Protein AF-A0A7S2D804-F1 (afdb_monomer_lite)

InterPro domains:
  IPR036291 NAD(P)-binding domain superfamily [SSF51735] (39-141)
  IPR051823 Aspartate-semialdehyde dehydrogenase-related [PTHR46718] (30-168)

Secondary structure (DSSP, 8-state):
---TTSBHHHHHHHHHHHHHHHH-TTT--PPPPPGGGTTPBPPPHHHHHTSS--EEEE---GGGTHHHHHHHHTT-EEEE--STTTTTTB--TTT-GGGSTTTS--SEEE---HHHHHHHHHHHHHHHHH--S---------GGGGTT----GGG-BTTB---TT-S--HHHHHHHHHHHHH------

Organism: NCBI:txid156173

Sequence (188 aa):
KRSEGLIYKDVWEEKEMALMNNYGSQLWSAMPFPAALEGITVSSLETLLASECKIAISCVAPDVGYIEDILTNAGCKVYSISPYKRSENLTVPEVNPAQIPSAVDKLLFKSPNCVSVGTSLALKAIDDAFGLSQVNICTFQSLSGRGDAMYPPELVQGNIYPVWNTRERTEVYIGNEICALVDVDGSN

Structure (mmCIF, N/CA/C/O backbone):
data_AF-A0A7S2D804-F1
#
_entry.id   AF-A0A7S2D804-F1
#
loop_
_atom_site.group_PDB
_atom_site.id
_atom_site.type_symbol
_atom_site.label_atom_id
_atom_site.label_alt_id
_atom_site.label_comp_id
_atom_site.label_asym_id
_atom_site.label_entity_id
_atom_site.label_seq_id
_atom_site.pdbx_PDB_ins_code
_atom_site.Cartn_x
_atom_site.Cartn_y
_atom_site.Cartn_z
_atom_site.occupancy
_atom_site.B_iso_or_equiv
_atom_site.auth_seq_id
_atom_site.auth_comp_id
_atom_site.auth_asym_id
_atom_site.auth_atom_id
_atom_site.pdbx_PDB_model_num
ATOM 1 N N . LYS A 1 1 ? -2.062 9.992 19.315 1.00 60.66 1 LYS A N 1
ATOM 2 C CA . LYS A 1 1 ? -3.451 10.240 19.785 1.00 60.66 1 LYS A CA 1
ATOM 3 C C . LYS A 1 1 ? -4.321 9.117 19.227 1.00 60.66 1 LYS A C 1
ATOM 5 O O . LYS A 1 1 ? -4.173 8.835 18.046 1.00 60.66 1 LYS A O 1
ATOM 10 N N . ARG A 1 2 ? -5.123 8.413 20.039 1.00 81.62 2 ARG A N 1
ATOM 11 C CA . ARG A 1 2 ? -6.078 7.422 19.505 1.00 81.62 2 ARG A CA 1
ATOM 12 C C . ARG A 1 2 ? -7.305 8.173 18.985 1.00 81.62 2 ARG A C 1
ATOM 14 O O . ARG A 1 2 ? -7.832 9.007 19.711 1.00 81.62 2 ARG A O 1
ATOM 21 N N . SER A 1 3 ? -7.700 7.902 17.744 1.00 93.19 3 SER A N 1
ATOM 22 C CA . SER A 1 3 ? -8.862 8.529 17.091 1.00 93.19 3 SER A CA 1
ATOM 23 C C . SER A 1 3 ? -10.140 7.696 17.197 1.00 93.19 3 SER A C 1
ATOM 25 O O . SER A 1 3 ? -11.181 8.125 16.723 1.00 93.19 3 SER A O 1
ATOM 27 N N . GLU A 1 4 ? -10.055 6.507 17.792 1.00 94.88 4 GLU A N 1
ATOM 28 C CA . GLU A 1 4 ? -11.185 5.608 18.026 1.00 94.88 4 GLU A CA 1
ATOM 29 C C . GLU A 1 4 ? -12.354 6.332 18.711 1.00 94.88 4 GLU A C 1
ATOM 31 O O . GLU A 1 4 ? -12.157 7.065 19.681 1.00 94.88 4 GLU A O 1
ATOM 36 N N . GLY A 1 5 ? -13.565 6.136 18.188 1.00 95.38 5 GLY A N 1
ATOM 37 C CA . GLY A 1 5 ? -14.790 6.755 18.697 1.00 95.38 5 GLY A CA 1
ATOM 38 C C . GLY A 1 5 ? -15.014 8.205 18.255 1.00 95.38 5 GLY A C 1
ATOM 39 O O . GLY A 1 5 ? -16.096 8.738 18.493 1.00 95.38 5 GLY A O 1
ATOM 40 N N . LEU A 1 6 ? -14.045 8.846 17.592 1.00 96.88 6 LEU A N 1
ATOM 41 C CA . LEU A 1 6 ? -14.218 10.187 17.028 1.00 96.88 6 LEU A CA 1
ATOM 42 C C . LEU A 1 6 ? -14.932 10.135 15.674 1.00 96.88 6 LEU A C 1
ATOM 44 O O . LEU A 1 6 ? -14.810 9.162 14.923 1.00 96.88 6 LEU A O 1
ATOM 48 N N . ILE A 1 7 ? -15.635 11.216 15.334 1.00 97.44 7 ILE A N 1
ATOM 49 C CA . ILE A 1 7 ? -16.171 11.414 13.987 1.00 97.44 7 ILE A CA 1
ATOM 50 C C . ILE A 1 7 ? -15.000 11.517 13.006 1.00 97.44 7 ILE A C 1
ATOM 52 O O . ILE A 1 7 ? -14.045 12.264 13.226 1.00 97.44 7 ILE A O 1
ATOM 56 N N . TYR A 1 8 ? -15.057 10.748 11.919 1.00 96.75 8 TYR A N 1
ATOM 57 C CA . TYR A 1 8 ? -13.964 10.673 10.951 1.00 96.75 8 TYR A CA 1
ATOM 58 C C . TYR A 1 8 ? -13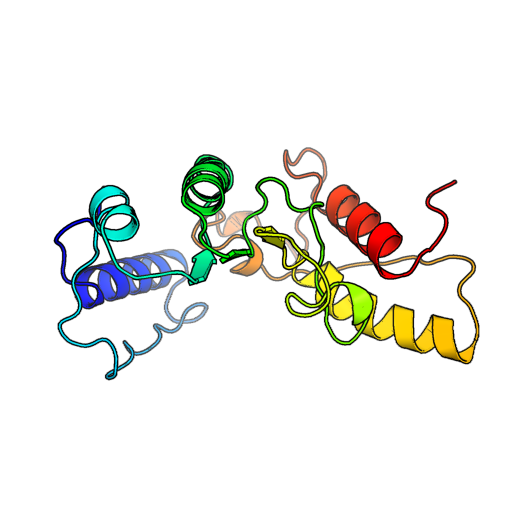.685 12.027 10.288 1.00 96.75 8 TYR A C 1
ATOM 60 O O . TYR A 1 8 ? -12.526 12.372 10.065 1.00 96.75 8 TYR A O 1
ATOM 68 N N . LYS A 1 9 ? -14.735 12.818 10.050 1.00 97.50 9 LYS A N 1
ATOM 69 C CA . LYS A 1 9 ? -14.631 14.186 9.538 1.00 97.50 9 LYS A CA 1
ATOM 70 C C . LYS A 1 9 ? -13.784 15.088 10.427 1.00 97.50 9 LYS A C 1
ATOM 72 O O . LYS A 1 9 ? -12.860 15.712 9.924 1.00 97.50 9 LYS A O 1
ATOM 77 N N . ASP A 1 10 ? -14.018 15.076 11.736 1.00 96.31 10 ASP A N 1
ATOM 78 C CA . ASP A 1 10 ? -13.245 15.894 12.676 1.00 96.31 10 ASP A CA 1
ATOM 79 C C . ASP A 1 10 ? -11.756 15.512 12.641 1.00 96.31 10 ASP A C 1
ATOM 81 O O . ASP A 1 10 ? -10.879 16.373 12.642 1.00 96.31 10 ASP A O 1
ATOM 85 N N . VAL A 1 11 ? -11.458 14.210 12.547 1.00 95.62 11 VAL A N 1
ATOM 86 C CA . VAL A 1 11 ? -10.080 13.703 12.426 1.00 95.62 11 VAL A CA 1
ATOM 87 C C . VAL A 1 11 ? -9.440 14.123 11.099 1.00 95.62 11 VAL A C 1
ATOM 89 O O . VAL A 1 11 ? -8.257 14.463 11.072 1.00 95.62 11 VAL A O 1
ATOM 92 N N . TRP A 1 12 ? -10.194 14.084 9.999 1.00 94.69 12 TRP A N 1
ATOM 93 C CA . TRP A 1 12 ? -9.746 14.537 8.681 1.00 94.69 12 TRP A CA 1
ATOM 94 C C . TRP A 1 12 ? -9.425 16.031 8.689 1.00 94.69 12 TRP A C 1
ATOM 96 O O . TRP A 1 12 ? -8.325 16.426 8.312 1.00 94.69 12 TRP A O 1
ATOM 106 N N . GLU A 1 13 ? -10.357 16.856 9.162 1.00 95.12 13 GLU A N 1
ATOM 107 C CA . GLU A 1 13 ? -10.219 18.312 9.199 1.00 95.12 13 GLU A CA 1
ATOM 108 C C . GLU A 1 13 ? -9.087 18.752 10.139 1.00 95.12 13 GLU A C 1
ATOM 110 O O . GLU A 1 13 ? -8.315 19.642 9.778 1.00 95.12 13 GLU A O 1
ATOM 115 N N . GLU A 1 14 ? -8.909 18.088 11.291 1.00 93.44 14 GLU A N 1
ATOM 116 C CA . GLU A 1 14 ? -7.757 18.305 12.184 1.00 93.44 14 GLU A CA 1
ATOM 117 C C . GLU A 1 14 ? -6.430 18.065 11.441 1.00 93.44 14 GLU A C 1
ATOM 119 O O . GLU A 1 14 ? -5.504 18.874 11.542 1.00 93.44 14 GLU A O 1
ATOM 124 N N . LYS A 1 15 ? -6.335 16.981 10.660 1.00 90.88 15 LYS A N 1
ATOM 125 C CA . LYS A 1 15 ? -5.123 16.636 9.899 1.00 90.88 15 LYS A CA 1
ATOM 126 C C . LYS A 1 15 ? -4.861 17.584 8.729 1.00 90.88 15 LYS A C 1
ATOM 128 O O . LYS A 1 15 ? -3.728 18.033 8.566 1.00 90.88 15 LYS A O 1
ATOM 133 N N . GLU A 1 16 ? -5.883 17.922 7.949 1.00 91.25 16 GLU A N 1
ATOM 134 C CA . GLU A 1 16 ? -5.771 18.895 6.854 1.00 91.25 16 GLU A CA 1
ATOM 135 C C . GLU A 1 16 ? -5.348 20.275 7.375 1.00 91.25 16 GLU A C 1
ATOM 137 O O . GLU A 1 16 ? -4.461 20.919 6.811 1.00 91.25 16 GLU A O 1
ATOM 142 N N . MET A 1 17 ? -5.915 20.708 8.505 1.00 90.31 17 MET A N 1
ATOM 143 C CA . MET A 1 17 ? -5.536 21.963 9.153 1.00 90.31 17 MET A CA 1
ATOM 144 C C . MET A 1 17 ? -4.089 21.928 9.658 1.00 90.31 17 MET A C 1
ATOM 146 O O . MET A 1 17 ? -3.366 22.911 9.496 1.00 90.31 17 MET A O 1
ATOM 150 N N . ALA A 1 18 ? -3.635 20.807 10.225 1.00 88.06 18 ALA A N 1
ATOM 151 C CA . ALA A 1 18 ? -2.246 20.646 10.649 1.00 88.06 18 ALA A CA 1
ATOM 152 C C . ALA A 1 18 ? -1.263 20.759 9.468 1.00 88.06 18 ALA A C 1
ATOM 154 O O . ALA A 1 18 ? -0.244 21.443 9.583 1.00 88.06 18 ALA A O 1
ATOM 155 N N . LEU A 1 19 ? -1.583 20.153 8.320 1.00 85.38 19 LEU A N 1
ATOM 156 C CA . LEU A 1 19 ? -0.775 20.258 7.099 1.00 85.38 19 LEU A CA 1
ATOM 157 C C . LEU A 1 19 ? -0.762 21.688 6.548 1.00 85.38 19 LEU A C 1
ATOM 159 O O . LEU A 1 19 ? 0.308 22.211 6.227 1.00 85.38 19 LEU A O 1
ATOM 163 N N . MET A 1 20 ? -1.920 22.351 6.507 1.00 86.25 20 MET A N 1
ATOM 164 C CA . MET A 1 20 ? -2.032 23.742 6.064 1.00 86.25 20 MET A CA 1
ATOM 165 C C . MET A 1 20 ? -1.263 24.707 6.975 1.00 86.25 20 MET A C 1
ATOM 167 O O . MET A 1 20 ? -0.605 25.617 6.476 1.00 86.25 20 MET A O 1
ATOM 171 N N . ASN A 1 21 ? -1.290 24.497 8.294 1.00 87.12 21 ASN A N 1
ATOM 172 C CA . ASN A 1 21 ? -0.528 25.304 9.250 1.00 87.12 21 ASN A CA 1
ATOM 173 C C . ASN A 1 21 ? 0.986 25.126 9.084 1.00 87.12 21 ASN A C 1
ATOM 175 O O . ASN A 1 21 ? 1.731 26.086 9.266 1.00 87.12 21 ASN A O 1
ATOM 179 N N . ASN A 1 22 ? 1.442 23.919 8.742 1.00 82.50 22 ASN A N 1
ATOM 180 C CA . ASN A 1 22 ? 2.865 23.637 8.580 1.00 82.50 22 ASN A CA 1
ATOM 181 C C . ASN A 1 22 ? 3.430 24.127 7.242 1.00 82.50 22 ASN A C 1
ATOM 183 O O . ASN A 1 22 ? 4.477 24.766 7.206 1.00 82.50 22 ASN A O 1
ATOM 187 N N . TYR A 1 23 ? 2.760 23.804 6.135 1.00 80.31 23 TYR A N 1
ATOM 188 C CA . TYR A 1 23 ? 3.263 24.102 4.791 1.00 80.31 23 TYR A CA 1
ATOM 189 C C . TYR A 1 23 ? 2.781 25.455 4.250 1.00 80.31 23 TYR A C 1
ATOM 191 O O . TYR A 1 23 ? 3.357 25.983 3.299 1.00 80.31 23 TYR A O 1
ATOM 199 N N . GLY A 1 24 ? 1.741 26.035 4.851 1.00 83.56 24 GLY A N 1
ATOM 200 C CA . GLY A 1 24 ? 1.087 27.243 4.363 1.00 83.56 24 GLY A CA 1
ATOM 201 C C . GLY A 1 24 ? 0.199 26.989 3.140 1.00 83.56 24 GLY A C 1
ATOM 202 O O . GLY A 1 24 ? 0.353 26.016 2.400 1.00 83.56 24 GLY A O 1
ATOM 203 N N . SER A 1 25 ? -0.723 27.919 2.887 1.00 83.88 25 SER A N 1
ATOM 204 C CA . SER A 1 25 ? -1.720 27.818 1.808 1.00 83.88 25 SER A CA 1
ATOM 205 C C . SER A 1 25 ? -1.148 27.903 0.388 1.00 83.88 25 SER A C 1
ATOM 207 O O . SER A 1 25 ? -1.863 27.650 -0.578 1.00 83.88 25 SER A O 1
ATOM 209 N N . GLN A 1 26 ? 0.131 28.266 0.240 1.00 82.50 26 GLN A N 1
ATOM 210 C CA . GLN A 1 26 ? 0.820 28.268 -1.054 1.00 82.50 26 GLN A CA 1
ATOM 211 C C . GLN A 1 26 ? 1.275 26.867 -1.482 1.00 82.50 26 GLN A C 1
ATOM 213 O O . GLN A 1 26 ? 1.369 26.605 -2.678 1.00 82.50 26 GLN A O 1
ATOM 218 N N . LEU A 1 27 ? 1.577 25.986 -0.521 1.00 76.62 27 LEU A N 1
ATOM 219 C CA . LEU A 1 27 ? 2.111 24.643 -0.774 1.00 76.62 27 LEU A CA 1
ATOM 220 C C . LEU A 1 27 ? 1.091 23.537 -0.491 1.00 76.62 27 LEU A C 1
ATOM 222 O O . LEU A 1 27 ? 1.187 22.466 -1.086 1.00 76.62 27 LEU A O 1
ATOM 226 N N . TRP A 1 28 ? 0.119 23.785 0.391 1.00 83.12 28 TRP A N 1
ATOM 227 C CA . TRP A 1 28 ? -0.945 22.837 0.710 1.00 83.12 28 TRP A CA 1
ATOM 228 C C . TRP A 1 28 ? -2.323 23.480 0.565 1.00 83.12 28 TRP A C 1
ATOM 230 O O . TRP A 1 28 ? -2.579 24.557 1.102 1.00 83.12 28 TRP A O 1
ATOM 240 N N . SER A 1 29 ? -3.229 22.790 -0.125 1.00 88.19 29 SER A N 1
ATOM 241 C CA . SER A 1 29 ? -4.641 23.154 -0.210 1.00 88.19 29 SER A CA 1
ATOM 242 C C . SER A 1 29 ? -5.464 22.023 0.380 1.00 88.19 29 SER A C 1
ATOM 244 O O . SER A 1 29 ? -5.344 20.882 -0.065 1.00 88.19 29 SER A O 1
ATOM 246 N N . ALA A 1 30 ? -6.263 22.343 1.399 1.00 89.00 30 ALA A N 1
ATOM 247 C CA . ALA A 1 30 ? -7.021 21.333 2.110 1.00 89.00 30 ALA A CA 1
ATOM 248 C C . ALA A 1 30 ? -8.066 20.674 1.204 1.00 89.00 30 ALA A C 1
ATOM 250 O O . ALA A 1 30 ? -8.848 21.358 0.537 1.00 89.00 30 ALA A O 1
ATOM 251 N N . MET A 1 31 ? -8.097 19.344 1.201 1.00 90.88 31 MET A N 1
ATOM 252 C CA . MET A 1 31 ? -9.076 18.591 0.421 1.00 90.88 31 MET A CA 1
ATOM 253 C C . MET A 1 31 ? -10.445 18.590 1.118 1.00 90.88 31 MET A C 1
ATOM 255 O O . MET A 1 31 ? -10.511 18.378 2.336 1.00 90.88 31 MET A O 1
ATOM 259 N N . PRO A 1 32 ? -11.556 18.784 0.376 1.00 93.81 32 PRO A N 1
ATOM 260 C CA . PRO A 1 32 ? -12.885 18.719 0.965 1.00 93.81 32 PRO A CA 1
ATOM 261 C C . PRO A 1 32 ? -13.167 17.306 1.481 1.00 93.81 32 PRO A C 1
ATOM 263 O O . PRO A 1 32 ? -12.848 16.315 0.818 1.00 93.81 32 PRO A O 1
ATOM 266 N N . PHE A 1 33 ? -13.799 17.214 2.652 1.00 96.56 33 PHE A N 1
ATOM 267 C CA . PHE A 1 33 ? -14.195 15.927 3.208 1.00 96.56 33 PHE A CA 1
ATOM 268 C C . PHE A 1 33 ? -15.196 15.218 2.270 1.00 96.56 33 PHE A C 1
ATOM 270 O O . PHE A 1 33 ? -16.160 15.850 1.819 1.00 96.56 33 PHE A O 1
ATOM 277 N N . PRO A 1 34 ? -15.014 13.921 1.961 1.00 95.75 34 PRO A N 1
ATOM 278 C CA . PRO A 1 34 ? -15.924 13.206 1.074 1.00 95.75 34 PRO A CA 1
ATOM 279 C C . PRO A 1 34 ? -17.328 13.081 1.679 1.00 95.75 34 PRO A C 1
ATOM 281 O O . PRO A 1 34 ? -17.518 12.404 2.686 1.00 95.75 34 PRO A O 1
ATOM 284 N N . ALA A 1 35 ? -18.340 13.654 1.019 1.00 96.19 35 ALA A N 1
ATOM 285 C CA . ALA A 1 35 ? -19.726 13.640 1.509 1.00 96.19 35 ALA A CA 1
ATOM 286 C C . ALA A 1 35 ? -20.289 12.223 1.747 1.00 96.19 35 ALA A C 1
ATOM 288 O O . ALA A 1 35 ? -21.138 12.028 2.611 1.00 96.19 35 ALA A O 1
ATOM 289 N N . ALA A 1 36 ? -19.792 11.218 1.016 1.00 97.00 36 ALA A N 1
ATOM 290 C CA . ALA A 1 36 ? -20.176 9.815 1.190 1.00 97.00 36 ALA A CA 1
ATOM 291 C C . ALA A 1 36 ? -19.745 9.212 2.543 1.00 97.00 36 ALA A C 1
ATOM 293 O O . ALA A 1 36 ? -20.218 8.137 2.901 1.00 97.00 36 ALA A O 1
ATOM 294 N N . LEU A 1 37 ? -18.843 9.876 3.273 1.00 95.75 37 LEU A N 1
ATOM 295 C CA . LEU A 1 37 ? -18.302 9.418 4.554 1.00 95.75 37 LEU A CA 1
ATOM 296 C C . LEU A 1 37 ? -18.830 10.237 5.745 1.00 95.75 37 LEU A C 1
ATOM 298 O O . LEU A 1 37 ? -18.329 10.106 6.863 1.00 95.75 37 LEU A O 1
A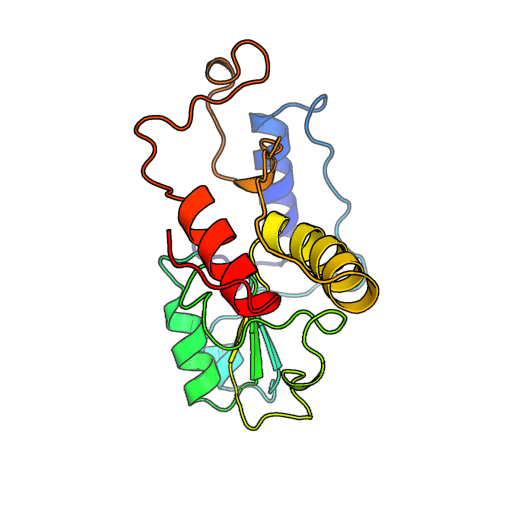TOM 302 N N . GLU A 1 38 ? -19.822 11.103 5.518 1.00 97.00 38 GLU A N 1
ATOM 303 C CA . GLU A 1 38 ? -20.410 11.943 6.562 1.00 97.00 38 GLU A CA 1
ATOM 304 C C . GLU A 1 38 ? -21.076 11.078 7.646 1.00 97.00 38 GLU A C 1
ATOM 306 O O . GLU A 1 38 ? -21.753 10.092 7.356 1.00 97.00 38 GLU A O 1
ATOM 311 N N . GLY A 1 39 ? -20.867 11.437 8.915 1.00 96.25 39 GLY A N 1
ATOM 312 C CA . GLY A 1 39 ? -21.413 10.703 10.061 1.00 96.25 39 GLY A CA 1
ATOM 313 C C . GLY A 1 39 ? -20.696 9.391 10.407 1.00 96.25 39 GLY A C 1
ATOM 314 O O . GLY A 1 39 ? -21.082 8.740 11.375 1.00 96.25 39 GLY A O 1
ATOM 315 N N . ILE A 1 40 ? -19.646 9.000 9.673 1.00 97.06 40 ILE A N 1
ATOM 316 C CA . ILE A 1 40 ? -18.846 7.814 10.005 1.00 97.06 40 ILE A CA 1
ATOM 317 C C . ILE A 1 40 ? -17.969 8.086 11.232 1.00 97.06 40 ILE A C 1
ATOM 319 O O . ILE A 1 40 ? -17.330 9.133 11.353 1.00 97.06 40 ILE A O 1
ATOM 323 N N . THR A 1 41 ? -17.894 7.101 12.125 1.00 96.94 41 THR A N 1
ATOM 324 C CA . THR A 1 41 ? -17.018 7.100 13.303 1.00 96.94 41 THR A CA 1
ATOM 325 C C . THR A 1 41 ? -15.811 6.192 13.076 1.00 96.94 41 THR A C 1
ATOM 327 O O . THR A 1 41 ? -15.925 5.110 12.495 1.00 96.94 41 THR A O 1
ATOM 330 N N . VAL A 1 42 ? -14.643 6.606 13.565 1.00 96.75 42 VAL A N 1
ATOM 331 C CA . VAL A 1 42 ? -13.428 5.785 13.530 1.00 96.75 42 VAL A CA 1
ATOM 332 C C . VAL A 1 42 ? -13.588 4.589 14.471 1.00 96.75 42 VAL A C 1
ATOM 334 O O . VAL A 1 42 ? -13.753 4.753 15.679 1.00 96.75 42 VAL A O 1
ATOM 337 N N . SER A 1 43 ? -13.521 3.381 13.912 1.00 95.75 43 SER A N 1
ATOM 338 C CA . SER A 1 43 ? -13.647 2.124 14.659 1.00 95.75 43 SER A CA 1
ATOM 339 C C . SER A 1 43 ? -12.295 1.593 15.138 1.00 95.75 43 SER A C 1
ATOM 341 O O . SER A 1 43 ? -11.250 1.907 14.564 1.00 95.75 43 SER A O 1
ATOM 343 N N . SER A 1 44 ? -12.322 0.770 16.187 1.00 95.25 44 SER A N 1
ATOM 344 C CA . SER A 1 44 ? -11.140 0.078 16.705 1.00 95.25 44 SER A CA 1
ATOM 345 C C . SER A 1 44 ? -10.764 -1.142 15.857 1.00 95.25 44 SER A C 1
ATOM 347 O O . SER A 1 44 ? -11.573 -1.643 15.069 1.00 95.25 44 SER A O 1
ATOM 349 N N . LEU A 1 45 ? -9.548 -1.664 16.052 1.00 94.81 45 LEU A N 1
ATOM 350 C CA . LEU A 1 45 ? -9.130 -2.919 15.420 1.00 94.81 45 LEU A CA 1
ATOM 351 C C . LEU A 1 45 ? -9.973 -4.099 15.922 1.00 94.81 45 LEU A C 1
ATOM 353 O O . LEU A 1 45 ? -10.345 -4.963 15.138 1.00 94.81 45 LEU A O 1
ATOM 357 N N . GLU A 1 46 ? -10.325 -4.121 17.204 1.00 95.50 46 GLU A N 1
ATOM 358 C CA . GLU A 1 46 ? -11.167 -5.161 17.802 1.00 95.50 46 GLU A CA 1
ATOM 359 C C . GLU A 1 46 ? -12.564 -5.172 17.169 1.00 95.50 46 GLU A C 1
ATOM 361 O O . GLU A 1 46 ? -13.091 -6.234 16.844 1.00 95.50 46 GLU A O 1
ATOM 366 N N . THR A 1 47 ? -13.132 -3.987 16.926 1.00 95.81 47 THR A N 1
ATOM 367 C CA . THR A 1 47 ? -14.421 -3.834 16.237 1.00 95.81 47 THR A CA 1
ATOM 368 C C . THR A 1 47 ? -14.327 -4.332 14.796 1.00 95.81 47 THR A C 1
ATOM 370 O O . THR A 1 47 ? -15.215 -5.045 14.332 1.00 95.81 47 THR A O 1
ATOM 373 N N . LEU A 1 48 ? -13.234 -4.009 14.094 1.00 95.31 48 LEU A N 1
ATOM 374 C CA . LEU A 1 48 ? -12.977 -4.507 12.742 1.00 95.31 48 LEU A CA 1
ATOM 375 C C . LEU A 1 48 ? -12.874 -6.041 12.713 1.00 95.31 48 LEU A C 1
ATOM 377 O O . LEU A 1 48 ? -13.488 -6.670 11.855 1.00 95.31 48 LEU A O 1
ATOM 381 N N . LEU A 1 49 ? -12.161 -6.649 13.662 1.00 96.12 49 LEU A N 1
ATOM 382 C CA . LEU A 1 49 ? -12.008 -8.107 13.753 1.00 96.12 49 LEU A CA 1
ATOM 383 C C . LEU A 1 49 ? -13.316 -8.834 14.090 1.00 96.12 49 LEU A C 1
ATOM 385 O O . LEU A 1 49 ? -13.502 -9.974 13.673 1.00 96.12 49 LEU A O 1
ATOM 389 N N . ALA A 1 50 ? -14.225 -8.185 14.819 1.00 96.38 50 ALA A N 1
ATOM 390 C CA . ALA A 1 50 ? -15.555 -8.714 15.119 1.00 96.38 50 ALA A CA 1
ATOM 391 C C . ALA A 1 50 ? -16.577 -8.494 13.985 1.00 96.38 50 ALA A C 1
ATOM 393 O O . ALA A 1 50 ? -17.699 -8.992 14.068 1.00 96.38 50 ALA A O 1
ATOM 394 N N . SER A 1 51 ? -16.218 -7.733 12.948 1.00 95.69 51 SER A N 1
ATOM 395 C CA . SER A 1 51 ? -17.116 -7.390 11.844 1.00 95.69 51 SER A CA 1
ATOM 396 C C . SER A 1 51 ? -17.140 -8.452 10.736 1.00 95.69 51 SER A C 1
ATOM 398 O O . SER A 1 51 ? -16.345 -9.392 10.705 1.00 95.69 51 SER A O 1
ATOM 400 N N . GLU A 1 52 ? -18.037 -8.276 9.764 1.00 95.69 52 GLU A N 1
ATOM 401 C CA . GLU A 1 52 ? -18.096 -9.122 8.566 1.00 95.69 52 GLU A CA 1
ATOM 402 C C . GLU A 1 52 ? -17.090 -8.714 7.475 1.00 95.69 52 GLU A C 1
ATOM 404 O O . GLU A 1 52 ? -17.024 -9.360 6.427 1.00 95.69 52 GLU A O 1
ATOM 409 N N . CYS A 1 53 ? -16.280 -7.673 7.697 1.00 95.50 53 CYS A N 1
ATOM 410 C CA . CYS A 1 53 ? -15.296 -7.204 6.726 1.00 95.50 53 CYS A CA 1
ATOM 411 C C . CYS A 1 53 ? -14.283 -8.306 6.386 1.00 95.50 53 CYS A C 1
ATOM 413 O O . CYS A 1 53 ? -13.589 -8.821 7.257 1.00 95.50 53 CYS A O 1
ATOM 415 N N . LYS A 1 54 ? -14.173 -8.647 5.096 1.00 94.88 54 LYS A N 1
ATOM 416 C CA . LYS A 1 54 ? -13.203 -9.634 4.575 1.00 94.88 54 LYS A CA 1
ATOM 417 C C . LYS A 1 54 ? -12.073 -9.017 3.762 1.00 94.88 54 LYS A C 1
ATOM 419 O O . LYS A 1 54 ? -11.137 -9.717 3.389 1.00 94.88 54 LYS A O 1
ATOM 424 N N . ILE A 1 55 ? -12.170 -7.726 3.465 1.00 95.56 55 ILE A N 1
ATOM 425 C CA . ILE A 1 55 ? -11.185 -6.981 2.688 1.00 95.56 55 ILE A CA 1
ATOM 426 C C . ILE A 1 55 ? -10.773 -5.759 3.500 1.00 95.56 55 ILE A C 1
ATOM 428 O O . ILE A 1 55 ? -11.630 -5.037 4.006 1.00 95.56 55 ILE A O 1
ATOM 432 N N . ALA A 1 56 ? -9.469 -5.525 3.600 1.00 96.19 56 ALA A N 1
ATOM 433 C CA . ALA A 1 56 ? -8.895 -4.342 4.217 1.00 96.19 56 ALA A CA 1
ATOM 434 C C . ALA A 1 56 ? -7.965 -3.637 3.226 1.00 96.19 56 ALA A C 1
ATOM 436 O O . ALA A 1 56 ? -7.121 -4.273 2.594 1.00 96.19 56 ALA A O 1
ATOM 437 N N . ILE A 1 57 ? -8.105 -2.317 3.123 1.00 96.62 57 ILE A N 1
ATOM 438 C CA . ILE A 1 57 ? -7.150 -1.451 2.430 1.00 96.62 57 ILE A CA 1
ATOM 439 C C . ILE A 1 57 ? -6.303 -0.784 3.513 1.00 96.62 57 ILE A C 1
ATOM 441 O O . ILE A 1 57 ? -6.821 -0.029 4.334 1.00 96.62 57 ILE A O 1
ATOM 445 N N . SER A 1 58 ? -5.017 -1.115 3.555 1.00 96.12 58 SER A N 1
ATOM 446 C CA . SER A 1 58 ? -4.095 -0.716 4.613 1.00 96.12 58 SER A CA 1
ATOM 447 C C . SER A 1 58 ? -3.123 0.362 4.140 1.00 96.12 58 SER A C 1
ATOM 449 O O . SER A 1 58 ? -2.390 0.201 3.163 1.00 96.12 58 SER A O 1
ATOM 451 N N . CYS A 1 59 ? -3.078 1.448 4.906 1.00 94.06 59 CYS A N 1
ATOM 452 C CA . CYS A 1 59 ? -2.135 2.553 4.743 1.00 94.06 59 CYS A CA 1
ATOM 453 C C . CYS A 1 59 ? -1.351 2.798 6.042 1.00 94.06 59 CYS A C 1
ATOM 455 O O . CYS A 1 59 ? -0.991 3.932 6.352 1.00 94.06 59 CYS A O 1
ATOM 457 N N . VAL A 1 60 ? -1.159 1.754 6.855 1.00 92.69 60 VAL A N 1
ATOM 458 C CA . VAL A 1 60 ? -0.562 1.890 8.188 1.00 92.69 60 VAL A CA 1
ATOM 459 C C . VAL A 1 60 ? 0.941 2.167 8.114 1.00 92.69 60 VAL A C 1
ATOM 461 O O . VAL A 1 60 ? 1.643 1.691 7.217 1.00 92.69 60 VAL A O 1
ATOM 464 N N . ALA A 1 61 ? 1.445 2.926 9.083 1.00 88.38 61 ALA A N 1
ATOM 465 C CA . ALA A 1 61 ? 2.870 3.182 9.234 1.00 88.38 61 ALA A CA 1
ATOM 466 C C . ALA A 1 61 ? 3.639 1.880 9.569 1.00 88.38 61 ALA A C 1
ATOM 468 O O . ALA A 1 61 ? 3.054 0.932 10.101 1.00 88.38 61 ALA A O 1
ATOM 469 N N . PRO A 1 62 ? 4.939 1.784 9.229 1.00 86.06 62 PRO A N 1
ATOM 470 C CA . PRO A 1 62 ? 5.697 0.539 9.372 1.00 86.06 62 PRO A CA 1
ATOM 471 C C . PRO A 1 62 ? 5.844 0.060 10.825 1.00 86.06 62 PRO A C 1
ATOM 473 O O . PRO A 1 62 ? 5.932 -1.142 11.062 1.00 86.06 62 PRO A O 1
ATOM 476 N N . ASP A 1 63 ? 5.839 0.972 11.796 1.00 89.88 63 ASP A N 1
ATOM 477 C CA . ASP A 1 63 ? 5.905 0.689 13.236 1.00 89.88 63 ASP A CA 1
ATOM 478 C C . ASP A 1 63 ? 4.661 -0.040 13.770 1.00 89.88 63 ASP A C 1
ATOM 480 O O . ASP A 1 63 ? 4.752 -0.824 14.715 1.00 89.88 63 ASP A O 1
ATOM 484 N N . VAL A 1 64 ? 3.512 0.160 13.126 1.00 93.56 64 VAL A N 1
ATOM 485 C CA . VAL A 1 64 ? 2.250 -0.542 13.409 1.00 93.56 64 VAL A CA 1
ATOM 486 C C . VAL A 1 64 ? 1.878 -1.556 12.322 1.00 93.56 64 VAL A C 1
ATOM 488 O O . VAL A 1 64 ? 0.754 -2.052 12.278 1.00 93.56 64 VAL A O 1
ATOM 491 N N . GLY A 1 65 ? 2.831 -1.913 11.459 1.00 94.94 65 GLY A N 1
ATOM 492 C CA . GLY A 1 65 ? 2.620 -2.833 10.342 1.00 94.94 65 GLY A CA 1
ATOM 493 C C . GLY A 1 65 ? 2.148 -4.233 10.740 1.00 94.94 65 GLY A C 1
ATOM 494 O O . GLY A 1 65 ? 1.434 -4.877 9.979 1.00 94.94 65 GLY A O 1
ATOM 495 N N . TYR A 1 66 ? 2.441 -4.670 11.970 1.00 96.69 66 TYR A N 1
ATOM 496 C CA . TYR A 1 66 ? 1.965 -5.944 12.526 1.00 96.69 66 TYR A CA 1
ATOM 497 C C . TYR A 1 66 ? 0.428 -6.076 12.547 1.00 96.69 66 TYR A C 1
ATOM 499 O O . TYR A 1 66 ? -0.090 -7.183 12.674 1.00 96.69 66 TYR A O 1
ATOM 507 N N . ILE A 1 67 ? -0.321 -4.976 12.403 1.00 97.19 67 ILE A N 1
ATOM 508 C CA . ILE A 1 67 ? -1.780 -5.008 12.227 1.00 97.19 67 ILE A CA 1
ATOM 509 C C . ILE A 1 67 ? -2.169 -5.797 10.967 1.00 97.19 67 ILE A C 1
ATOM 511 O O . ILE A 1 67 ? -3.188 -6.485 10.966 1.00 97.19 67 ILE A O 1
ATOM 515 N N . GLU A 1 68 ? -1.355 -5.760 9.912 1.00 97.75 68 GLU A N 1
ATOM 516 C CA . GLU A 1 68 ? -1.596 -6.524 8.681 1.00 97.75 68 GLU A CA 1
ATOM 517 C C . GLU A 1 68 ? -1.522 -8.035 8.934 1.00 97.75 68 GLU A C 1
ATOM 519 O O . GLU A 1 68 ? -2.347 -8.789 8.418 1.00 97.75 68 GLU A O 1
ATOM 524 N N . ASP A 1 69 ? -0.607 -8.474 9.802 1.00 97.62 69 ASP A N 1
ATOM 525 C CA . ASP A 1 69 ? -0.517 -9.874 10.230 1.00 97.62 69 ASP A CA 1
ATOM 526 C C . ASP A 1 69 ? -1.759 -10.285 11.027 1.00 97.62 69 ASP A C 1
ATOM 528 O O . ASP A 1 69 ? -2.309 -11.362 10.820 1.00 97.62 69 ASP A O 1
ATOM 532 N N . ILE A 1 70 ? -2.248 -9.416 11.914 1.00 98.00 70 ILE A N 1
ATOM 533 C CA . ILE A 1 70 ? -3.472 -9.676 12.683 1.00 98.00 70 ILE A CA 1
ATOM 534 C C . ILE A 1 70 ? -4.674 -9.850 11.741 1.00 98.00 70 ILE A C 1
ATOM 536 O O . ILE A 1 70 ? -5.445 -10.797 11.893 1.00 98.00 70 ILE A O 1
ATOM 540 N N . LEU A 1 71 ? -4.817 -8.970 10.748 1.00 97.69 71 LEU A N 1
ATOM 541 C CA . LEU A 1 71 ? -5.912 -9.019 9.777 1.00 97.69 71 LEU A CA 1
ATOM 542 C C . LEU A 1 71 ? -5.841 -10.260 8.883 1.00 97.69 71 LEU A C 1
ATOM 544 O O . LEU A 1 71 ? -6.853 -10.933 8.685 1.00 97.69 71 LEU A O 1
ATOM 548 N N . THR A 1 72 ? -4.660 -10.591 8.364 1.00 96.94 72 THR A N 1
ATOM 549 C CA . THR A 1 72 ? -4.485 -11.785 7.524 1.00 96.94 72 THR A CA 1
ATOM 550 C C . THR A 1 72 ? -4.696 -13.075 8.314 1.00 96.94 72 THR A C 1
ATOM 552 O O . THR A 1 72 ? -5.388 -13.967 7.829 1.00 96.94 72 THR A O 1
ATOM 555 N N . ASN A 1 73 ? -4.231 -13.154 9.565 1.00 96.62 73 ASN A N 1
ATOM 556 C CA . ASN A 1 73 ? -4.506 -14.290 10.454 1.00 96.62 73 ASN A CA 1
ATOM 557 C C . ASN A 1 73 ? -6.001 -14.441 10.791 1.00 96.62 73 ASN A C 1
ATOM 559 O O . ASN A 1 73 ? -6.460 -15.550 11.058 1.00 96.62 73 ASN A O 1
ATOM 563 N N . ALA A 1 74 ? -6.771 -13.351 10.746 1.00 96.00 74 ALA A N 1
ATOM 564 C CA . ALA A 1 74 ? -8.229 -13.367 10.887 1.00 96.00 74 ALA A CA 1
ATOM 565 C C . ALA A 1 74 ? -8.975 -13.707 9.576 1.00 96.00 74 ALA A C 1
ATOM 567 O O . ALA A 1 74 ? -10.208 -13.729 9.550 1.00 96.00 74 ALA A O 1
ATOM 568 N N . GLY A 1 75 ? -8.252 -13.984 8.486 1.00 94.44 75 GLY A N 1
ATOM 569 C CA . GLY A 1 75 ? -8.821 -14.352 7.189 1.00 94.44 75 GLY A CA 1
ATOM 570 C C . GLY A 1 75 ? -9.217 -13.167 6.304 1.00 94.44 75 GLY A C 1
ATOM 571 O O . GLY A 1 75 ? -9.915 -13.364 5.308 1.00 94.44 75 GLY A O 1
ATOM 572 N N . CYS A 1 76 ? -8.795 -11.943 6.631 1.00 95.81 76 CYS A N 1
ATOM 573 C CA . CYS A 1 76 ? -9.012 -10.785 5.766 1.00 95.81 76 CYS A CA 1
ATOM 574 C C . CYS A 1 76 ? -7.975 -10.747 4.637 1.00 95.81 76 CYS A C 1
ATOM 576 O O . CYS A 1 76 ? -6.775 -10.873 4.884 1.00 95.81 76 CYS A O 1
ATOM 578 N N . LYS A 1 77 ? -8.417 -10.481 3.401 1.00 95.50 77 LYS A N 1
ATOM 579 C CA . LYS A 1 77 ? -7.512 -10.052 2.326 1.00 95.50 77 LYS A CA 1
ATOM 580 C C . LYS A 1 77 ? -7.100 -8.603 2.561 1.00 95.50 77 LYS A C 1
ATOM 582 O O . LYS A 1 77 ? -7.943 -7.708 2.580 1.00 95.50 77 LYS A O 1
ATOM 587 N N . VAL A 1 78 ? -5.806 -8.376 2.712 1.00 96.56 78 VAL A N 1
ATOM 588 C CA . VAL A 1 78 ? -5.194 -7.079 2.970 1.00 96.56 78 VAL A CA 1
ATOM 589 C C . VAL A 1 78 ? -4.486 -6.594 1.711 1.00 96.56 78 VAL A C 1
ATOM 591 O O . VAL A 1 78 ? -3.574 -7.244 1.204 1.00 96.56 78 VAL A O 1
ATOM 594 N N . TYR A 1 79 ? -4.888 -5.421 1.240 1.00 95.50 79 TYR A N 1
ATOM 595 C CA . TYR A 1 79 ? -4.250 -4.677 0.159 1.00 95.50 79 TYR A CA 1
ATOM 596 C C . TYR A 1 79 ? -3.538 -3.490 0.769 1.00 95.50 79 TYR A C 1
ATOM 598 O O . TYR A 1 79 ? -4.186 -2.673 1.418 1.00 95.50 79 TYR A O 1
ATOM 606 N N . SER A 1 80 ? -2.223 -3.392 0.616 1.00 95.50 80 SER A N 1
ATOM 607 C CA . SER A 1 80 ? -1.456 -2.470 1.444 1.00 95.50 80 SER A CA 1
ATOM 608 C C . SER A 1 80 ? -0.399 -1.683 0.691 1.00 95.50 80 SER A C 1
ATOM 610 O O . SER A 1 80 ? 0.378 -2.245 -0.076 1.00 95.50 80 SER A O 1
ATOM 612 N N . ILE A 1 81 ? -0.315 -0.390 1.006 1.00 93.38 81 ILE A N 1
ATOM 613 C CA . ILE A 1 81 ? 0.806 0.489 0.634 1.00 93.38 81 ILE A CA 1
ATOM 614 C C . ILE A 1 81 ? 1.864 0.604 1.753 1.00 93.38 81 ILE A C 1
ATOM 616 O O . ILE A 1 81 ? 2.898 1.258 1.583 1.00 93.38 81 ILE A O 1
ATOM 620 N N . SER A 1 82 ? 1.625 -0.013 2.917 1.00 92.19 82 SER A N 1
ATOM 62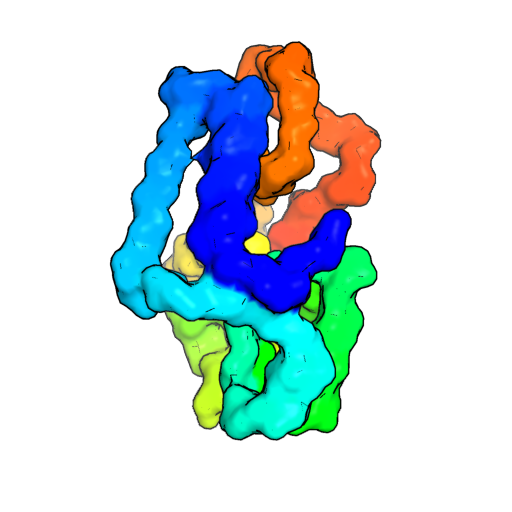1 C CA . SER A 1 82 ? 2.535 0.050 4.066 1.00 92.19 82 SER A CA 1
ATOM 622 C C . SER A 1 82 ? 3.931 -0.487 3.709 1.00 92.19 82 SER A C 1
ATOM 624 O O . SER A 1 82 ? 4.033 -1.505 3.020 1.00 92.19 82 SER A O 1
ATOM 626 N N . PRO A 1 83 ? 5.029 0.118 4.201 1.00 87.69 83 PRO A N 1
ATOM 627 C CA . PRO A 1 83 ? 6.370 -0.448 4.044 1.00 87.69 83 PRO A CA 1
ATOM 628 C C . PRO A 1 83 ? 6.581 -1.785 4.772 1.00 87.69 83 PRO A C 1
ATOM 630 O O . PRO A 1 83 ? 7.530 -2.506 4.465 1.00 87.69 83 PRO A O 1
ATOM 633 N N . TYR A 1 84 ? 5.721 -2.131 5.731 1.00 91.06 84 TYR A N 1
ATOM 634 C CA . TYR A 1 84 ? 5.807 -3.400 6.448 1.00 91.06 84 TYR A CA 1
ATOM 635 C C . TYR A 1 84 ? 5.679 -4.587 5.486 1.00 91.06 84 TYR A C 1
ATOM 637 O O . TYR A 1 84 ? 4.729 -4.638 4.710 1.00 91.06 84 TYR A O 1
ATOM 645 N N . LYS A 1 85 ? 6.649 -5.514 5.499 1.00 91.19 85 LYS A N 1
ATOM 646 C CA . LYS A 1 85 ? 6.704 -6.683 4.593 1.00 91.19 85 LYS A CA 1
ATOM 647 C C . LYS A 1 85 ? 6.488 -6.333 3.111 1.00 91.19 85 LYS A C 1
ATOM 649 O O . LYS A 1 85 ? 5.890 -7.101 2.367 1.00 91.19 85 LYS A O 1
ATOM 654 N N . ARG A 1 86 ? 6.962 -5.163 2.658 1.00 86.81 86 ARG A N 1
ATOM 655 C CA . ARG A 1 86 ? 6.655 -4.637 1.314 1.00 86.81 86 ARG A CA 1
ATOM 656 C C . ARG A 1 86 ? 6.999 -5.582 0.161 1.00 86.81 86 ARG A C 1
ATOM 658 O O . ARG A 1 86 ? 6.291 -5.571 -0.832 1.00 86.81 86 ARG A O 1
ATOM 665 N N . SER A 1 87 ? 8.031 -6.410 0.289 1.00 87.06 87 SER A N 1
ATOM 666 C CA . SER A 1 87 ? 8.423 -7.369 -0.751 1.00 87.06 87 SER A CA 1
ATOM 667 C C . SER A 1 87 ? 7.467 -8.560 -0.909 1.00 87.06 87 SER A C 1
ATOM 669 O O . SER A 1 87 ? 7.639 -9.347 -1.836 1.00 87.06 87 SER A O 1
ATOM 671 N N . GLU A 1 88 ? 6.485 -8.745 -0.022 1.00 88.06 88 GLU A N 1
ATOM 672 C CA . GLU A 1 88 ? 5.524 -9.842 -0.143 1.00 88.06 88 GLU A CA 1
ATOM 673 C C . GLU A 1 88 ? 4.475 -9.545 -1.215 1.00 88.06 88 GLU A C 1
ATOM 675 O O . GLU A 1 88 ? 3.721 -8.588 -1.108 1.00 88.06 88 GLU A O 1
ATOM 680 N N . ASN A 1 89 ? 4.370 -10.405 -2.231 1.00 88.88 89 ASN A N 1
ATOM 681 C CA . ASN A 1 89 ? 3.291 -10.355 -3.229 1.00 88.88 89 ASN A CA 1
ATOM 682 C C . ASN A 1 89 ? 3.113 -8.955 -3.834 1.00 88.88 89 ASN A C 1
ATOM 684 O O . ASN A 1 89 ? 2.001 -8.416 -3.874 1.00 88.88 89 ASN A O 1
ATOM 688 N N . LEU A 1 90 ? 4.232 -8.364 -4.268 1.00 92.19 90 LEU A N 1
ATOM 689 C CA . LEU A 1 90 ? 4.225 -7.110 -5.010 1.00 92.19 90 LEU A CA 1
ATOM 690 C C . LEU A 1 90 ? 3.266 -7.245 -6.188 1.00 92.19 90 LEU A C 1
ATOM 692 O O . LEU A 1 90 ? 3.432 -8.124 -7.032 1.00 92.19 90 LEU A O 1
ATOM 696 N N . THR A 1 91 ? 2.241 -6.404 -6.211 1.00 92.25 91 THR A N 1
ATOM 697 C CA . THR A 1 91 ? 1.154 -6.502 -7.183 1.00 92.25 91 THR A CA 1
ATOM 698 C C . THR A 1 91 ? 1.089 -5.216 -7.992 1.00 92.25 91 THR A C 1
ATOM 700 O O . THR A 1 91 ? 0.732 -4.163 -7.465 1.00 92.25 91 THR A O 1
ATOM 703 N N . VAL A 1 92 ? 1.413 -5.316 -9.278 1.00 93.75 92 VAL A N 1
ATOM 704 C CA . VAL A 1 92 ? 1.203 -4.276 -10.289 1.00 93.75 92 VAL A CA 1
ATOM 705 C C . VAL A 1 92 ? 0.502 -4.963 -11.462 1.00 93.75 92 VAL A C 1
ATOM 707 O O . VAL A 1 92 ? 1.173 -5.622 -12.255 1.00 93.75 92 VAL A O 1
ATOM 710 N N . PRO A 1 93 ? -0.839 -4.894 -11.553 1.00 91.25 93 PRO A N 1
ATOM 711 C CA . PRO A 1 93 ? -1.625 -5.719 -12.476 1.00 91.25 93 PRO A CA 1
ATOM 712 C C . PRO A 1 93 ? -1.157 -5.685 -13.936 1.00 91.25 93 PRO A C 1
ATOM 714 O O . PRO A 1 93 ? -1.216 -6.700 -14.624 1.00 91.25 93 PRO A O 1
ATOM 717 N N . GLU A 1 94 ? -0.672 -4.541 -14.401 1.00 92.38 94 GLU A N 1
ATOM 718 C CA . GLU A 1 94 ? -0.175 -4.330 -15.759 1.00 92.38 94 GLU A CA 1
ATOM 719 C C . GLU A 1 94 ? 1.234 -4.903 -15.991 1.00 92.38 94 GLU A C 1
ATOM 721 O O . GLU A 1 94 ? 1.618 -5.120 -17.136 1.00 92.38 94 GLU A O 1
ATOM 726 N N . VAL A 1 95 ? 2.003 -5.155 -14.926 1.00 93.44 95 VAL A N 1
ATOM 727 C CA . VAL A 1 95 ? 3.372 -5.697 -14.996 1.00 93.44 95 VAL A CA 1
ATOM 728 C C . VAL A 1 95 ? 3.387 -7.194 -14.711 1.00 93.44 95 VAL A C 1
ATOM 730 O O . VAL A 1 95 ? 3.993 -7.961 -15.456 1.00 93.44 95 VAL A O 1
ATOM 733 N N . ASN A 1 96 ? 2.700 -7.628 -13.652 1.00 91.38 96 ASN A N 1
ATOM 734 C CA . ASN A 1 96 ? 2.695 -9.015 -13.198 1.00 91.38 96 ASN A CA 1
ATOM 735 C C . ASN A 1 96 ? 1.270 -9.552 -12.945 1.00 91.38 96 ASN A C 1
ATOM 737 O O . ASN A 1 96 ? 0.944 -9.965 -11.828 1.00 91.38 96 ASN A O 1
ATOM 741 N N . PRO A 1 97 ? 0.412 -9.641 -13.982 1.00 90.06 97 PRO A N 1
ATOM 742 C CA . PRO A 1 97 ? -0.994 -10.039 -13.838 1.00 90.06 97 PRO A CA 1
ATOM 743 C C . PRO A 1 97 ? -1.198 -11.422 -13.194 1.00 90.06 97 PRO A C 1
ATOM 745 O O . PRO A 1 97 ? -2.241 -11.690 -12.602 1.00 90.06 97 PRO A O 1
ATOM 748 N N . ALA A 1 98 ? -0.195 -12.303 -13.248 1.00 85.94 98 ALA A N 1
ATOM 749 C CA . ALA A 1 98 ? -0.222 -13.600 -12.571 1.00 85.94 98 ALA A CA 1
ATOM 750 C C . ALA A 1 98 ? -0.253 -13.503 -11.027 1.00 85.94 98 ALA A C 1
ATOM 752 O O . ALA A 1 98 ? -0.630 -14.469 -10.370 1.00 85.94 98 ALA A O 1
ATOM 753 N N . GLN A 1 99 ? 0.114 -12.356 -10.442 1.00 83.38 99 GLN A N 1
ATOM 754 C CA . GLN A 1 99 ? 0.067 -12.099 -8.993 1.00 83.38 99 GLN A CA 1
ATOM 755 C C . GLN A 1 99 ? -1.248 -11.437 -8.538 1.00 83.38 99 GLN A C 1
ATOM 757 O O . GLN A 1 99 ? -1.391 -11.095 -7.365 1.00 83.38 99 GLN A O 1
ATOM 762 N N . ILE A 1 100 ? -2.230 -11.257 -9.432 1.00 81.00 100 ILE A N 1
ATOM 763 C CA . ILE A 1 100 ? -3.531 -10.671 -9.075 1.00 81.00 100 ILE A CA 1
ATOM 764 C C . ILE A 1 100 ? -4.255 -11.578 -8.051 1.00 81.00 100 ILE A C 1
ATOM 766 O O . ILE A 1 100 ? -4.242 -12.798 -8.197 1.00 81.00 100 ILE A O 1
ATOM 770 N N . PRO A 1 101 ? -4.958 -11.025 -7.044 1.00 70.62 101 PRO A N 1
ATOM 771 C CA . PRO A 1 101 ? -5.587 -11.776 -5.945 1.00 70.62 101 PRO A CA 1
ATOM 772 C C . PRO A 1 101 ? -6.572 -12.896 -6.288 1.00 70.62 101 PRO A C 1
ATOM 774 O O . PRO A 1 101 ? -6.937 -13.670 -5.400 1.00 70.62 101 PRO A O 1
ATOM 777 N N . SER A 1 102 ? -7.090 -12.939 -7.515 1.00 71.31 102 SER A N 1
ATOM 778 C CA . SER A 1 102 ? -7.924 -14.041 -8.009 1.00 71.31 102 SER A CA 1
ATOM 779 C C . SER A 1 102 ? -7.098 -15.223 -8.520 1.00 71.31 102 SER A C 1
ATOM 781 O O . SER A 1 102 ? -7.630 -16.319 -8.647 1.00 71.31 102 SER A O 1
ATOM 783 N N . ALA A 1 103 ? -5.820 -14.999 -8.828 1.00 62.53 103 ALA A N 1
ATOM 784 C CA . ALA A 1 103 ? -4.888 -15.981 -9.371 1.00 62.53 103 ALA A CA 1
ATOM 785 C C . ALA A 1 103 ? -4.010 -16.643 -8.293 1.00 62.53 103 ALA A C 1
ATOM 787 O O . ALA A 1 103 ? -3.378 -17.661 -8.564 1.00 62.53 103 ALA A O 1
ATOM 788 N N . VAL A 1 104 ? -3.981 -16.094 -7.074 1.00 76.25 104 VAL A N 1
ATOM 789 C CA . VAL A 1 104 ? -3.126 -16.562 -5.974 1.00 76.25 104 VAL A CA 1
ATOM 790 C C . VAL A 1 104 ? -3.905 -16.702 -4.669 1.00 76.25 104 VAL A C 1
ATOM 792 O O . VAL A 1 104 ? -4.610 -15.786 -4.243 1.00 76.25 104 VAL A O 1
ATOM 795 N N . ASP A 1 105 ? -3.725 -17.846 -4.006 1.00 86.44 105 ASP A N 1
ATOM 796 C CA . ASP A 1 105 ? -4.276 -18.132 -2.678 1.00 86.44 105 ASP A CA 1
ATOM 797 C C . ASP A 1 105 ? -3.412 -17.482 -1.588 1.00 86.44 105 ASP A C 1
ATOM 799 O O . ASP A 1 105 ? -2.635 -18.125 -0.881 1.00 86.44 105 ASP A O 1
ATOM 803 N N . LYS A 1 106 ? -3.459 -16.148 -1.545 1.00 90.50 106 LYS A N 1
ATOM 804 C CA . LYS A 1 106 ? -2.730 -15.318 -0.584 1.00 90.50 106 LYS A CA 1
ATOM 805 C C . LYS A 1 106 ? -3.668 -14.291 0.037 1.00 90.50 106 LYS A C 1
ATOM 807 O O . LYS A 1 106 ? -4.684 -13.910 -0.550 1.00 90.50 106 LYS A O 1
ATOM 812 N N . LEU A 1 107 ? -3.314 -13.845 1.241 1.00 94.19 107 LEU A N 1
ATOM 813 C CA . LEU A 1 107 ? -4.103 -12.880 2.009 1.00 94.19 107 LEU A CA 1
ATOM 814 C C . LEU A 1 107 ? -3.459 -11.494 2.090 1.00 94.19 107 LEU A C 1
ATOM 816 O O . LEU A 1 107 ? -4.171 -10.544 2.377 1.00 94.19 107 LEU A O 1
ATOM 820 N N . LEU A 1 108 ? -2.163 -11.348 1.803 1.00 95.12 108 LEU A N 1
ATOM 821 C CA . LEU A 1 108 ? -1.473 -10.055 1.795 1.00 95.12 108 LEU A CA 1
ATOM 822 C C . LEU A 1 108 ? -1.023 -9.701 0.381 1.00 95.12 108 LEU A C 1
ATOM 824 O O . LEU A 1 108 ? -0.321 -10.487 -0.250 1.00 95.12 108 LEU A O 1
ATOM 828 N N . PHE A 1 109 ? -1.388 -8.515 -0.089 1.00 94.88 109 PHE A N 1
ATOM 829 C CA . PHE A 1 109 ? -0.994 -7.974 -1.386 1.00 94.88 109 PHE A CA 1
ATOM 830 C C . PHE A 1 109 ? -0.380 -6.598 -1.177 1.00 94.88 109 PHE A C 1
ATOM 832 O O . PHE A 1 109 ? -1.008 -5.717 -0.577 1.00 94.88 109 PHE A O 1
ATOM 839 N N . LYS A 1 110 ? 0.849 -6.409 -1.656 1.00 94.19 110 LYS A N 1
ATOM 840 C CA . LYS A 1 110 ? 1.593 -5.170 -1.439 1.00 94.19 110 LYS A CA 1
ATOM 841 C C . LYS A 1 110 ? 1.653 -4.363 -2.722 1.00 94.19 110 LYS A C 1
ATOM 843 O O . LYS A 1 110 ? 2.084 -4.846 -3.766 1.00 94.19 110 LYS A O 1
ATOM 848 N N . SER A 1 111 ? 1.243 -3.108 -2.621 1.00 93.12 111 SER A N 1
ATOM 849 C CA . SER A 1 111 ? 1.614 -2.107 -3.605 1.00 93.12 111 SER A CA 1
ATOM 850 C C . SER A 1 111 ? 3.093 -1.763 -3.399 1.00 93.12 111 SER A C 1
ATOM 852 O O . SER A 1 111 ? 3.496 -1.506 -2.256 1.00 93.12 111 SER A O 1
ATOM 854 N N . PRO A 1 112 ? 3.897 -1.713 -4.472 1.00 91.50 112 PRO A N 1
ATOM 855 C CA . PRO A 1 112 ? 5.260 -1.202 -4.406 1.00 91.50 112 PRO A CA 1
ATOM 856 C C . PRO A 1 112 ? 5.306 0.262 -3.954 1.00 91.50 112 PRO A C 1
ATOM 858 O O . PRO A 1 112 ? 4.282 0.949 -3.849 1.00 91.50 112 PRO A O 1
ATOM 861 N N . ASN A 1 113 ? 6.522 0.770 -3.759 1.00 89.81 113 ASN A N 1
ATOM 862 C CA . ASN A 1 113 ? 6.784 2.201 -3.700 1.00 89.81 113 ASN A CA 1
ATOM 863 C C . ASN A 1 113 ? 6.196 2.910 -4.940 1.00 89.81 113 ASN A C 1
ATOM 865 O O . ASN A 1 113 ? 6.202 2.365 -6.044 1.00 89.81 113 ASN A O 1
ATOM 869 N N . CYS A 1 114 ? 5.718 4.146 -4.773 1.00 87.25 114 CYS A N 1
ATOM 870 C CA . CYS A 1 114 ? 5.128 4.933 -5.859 1.00 87.25 114 CYS A CA 1
ATOM 871 C C . CYS A 1 114 ? 6.064 5.096 -7.069 1.00 87.25 114 CYS A C 1
ATOM 873 O O . CYS A 1 114 ? 5.608 5.033 -8.211 1.00 87.25 114 CYS A O 1
ATOM 875 N N . VAL A 1 115 ? 7.371 5.237 -6.834 1.00 90.00 115 VAL A N 1
ATOM 876 C CA . VAL A 1 115 ? 8.382 5.278 -7.895 1.00 90.00 115 VAL A CA 1
ATOM 877 C C . VAL A 1 115 ? 8.479 3.929 -8.602 1.00 90.00 115 VAL A C 1
ATOM 879 O O . VAL A 1 115 ? 8.528 3.888 -9.832 1.00 90.00 115 VAL A O 1
ATOM 882 N N . SER A 1 116 ? 8.478 2.830 -7.845 1.00 92.44 116 SER A N 1
ATOM 883 C CA . SER A 1 116 ? 8.580 1.479 -8.396 1.00 92.44 116 SER A CA 1
ATOM 884 C C . SER A 1 116 ? 7.382 1.128 -9.276 1.00 92.44 116 SER A C 1
ATOM 886 O O . SER A 1 116 ? 7.574 0.554 -10.344 1.00 92.44 116 SER A O 1
ATOM 888 N N . VAL A 1 117 ? 6.157 1.516 -8.893 1.00 92.69 117 VAL A N 1
ATOM 889 C CA . VAL A 1 117 ? 4.950 1.296 -9.717 1.00 92.69 117 VAL A CA 1
ATOM 890 C C . VAL A 1 117 ? 5.103 1.959 -11.085 1.00 92.69 117 VAL A C 1
ATOM 892 O O . VAL A 1 117 ? 5.041 1.283 -12.106 1.00 92.69 117 VAL A O 1
ATOM 895 N N . GLY A 1 118 ? 5.365 3.270 -11.124 1.00 92.25 118 GLY A N 1
ATOM 896 C CA . GLY A 1 118 ? 5.478 3.992 -12.396 1.00 92.25 118 GLY A CA 1
ATOM 897 C C . GLY A 1 118 ? 6.655 3.518 -13.251 1.00 92.25 118 GLY A C 1
ATOM 898 O O . GLY A 1 118 ? 6.537 3.375 -14.467 1.00 92.25 118 GLY A O 1
ATOM 899 N N . THR A 1 119 ? 7.787 3.234 -12.609 1.00 94.12 119 THR A N 1
ATOM 900 C CA . THR A 1 119 ? 9.007 2.817 -13.306 1.00 94.12 119 THR A CA 1
ATOM 901 C C . THR A 1 119 ? 8.879 1.396 -13.859 1.00 94.12 119 THR A C 1
ATOM 903 O O . THR A 1 119 ? 9.255 1.164 -15.005 1.00 94.12 119 THR A O 1
ATOM 906 N N . SER A 1 120 ? 8.301 0.456 -13.102 1.00 94.94 120 SER A N 1
ATOM 907 C CA . SER A 1 120 ? 8.099 -0.928 -13.561 1.00 94.94 120 SER A CA 1
ATOM 908 C C . SER A 1 120 ? 7.170 -1.014 -14.769 1.00 94.94 120 SER A C 1
ATOM 910 O O . SER A 1 120 ? 7.468 -1.774 -15.682 1.00 94.94 120 SER A O 1
ATOM 912 N N . LEU A 1 121 ? 6.119 -0.188 -14.842 1.00 95.06 121 LEU A N 1
ATOM 913 C CA . LEU A 1 121 ? 5.248 -0.105 -16.023 1.00 95.06 121 LEU A CA 1
ATOM 914 C C . LEU A 1 121 ? 6.037 0.229 -17.295 1.00 95.06 121 LEU A C 1
ATOM 916 O O . LEU A 1 121 ? 5.918 -0.458 -18.309 1.00 95.06 121 LEU A O 1
ATOM 920 N N . ALA A 1 122 ? 6.858 1.281 -17.236 1.00 94.75 122 ALA A N 1
ATOM 921 C CA . ALA A 1 122 ? 7.653 1.718 -18.378 1.00 94.75 122 ALA A CA 1
ATOM 922 C C . ALA A 1 122 ? 8.727 0.687 -18.754 1.00 94.75 122 ALA A C 1
ATOM 924 O O . ALA A 1 122 ? 8.901 0.379 -19.931 1.00 94.75 122 ALA A O 1
ATOM 925 N N . LEU A 1 123 ? 9.428 0.136 -17.758 1.00 95.38 123 LEU A N 1
ATOM 926 C CA . LEU A 1 123 ? 10.472 -0.862 -17.981 1.00 95.38 123 LEU A CA 1
ATOM 927 C C . LEU A 1 123 ? 9.911 -2.162 -18.548 1.00 95.38 123 LEU A C 1
ATOM 929 O O . LEU A 1 123 ? 10.481 -2.678 -19.501 1.00 95.38 123 LEU A O 1
ATOM 933 N N . LYS A 1 124 ? 8.778 -2.649 -18.034 1.00 94.56 124 LYS A N 1
ATOM 934 C CA . LYS A 1 124 ? 8.137 -3.867 -18.535 1.00 94.56 124 LYS A CA 1
ATOM 935 C C . LYS A 1 124 ? 7.766 -3.743 -20.010 1.00 94.56 124 LYS A C 1
ATOM 937 O O . LYS A 1 124 ? 8.010 -4.663 -20.778 1.00 94.56 124 LYS A O 1
ATOM 942 N N . ALA A 1 125 ? 7.240 -2.587 -20.419 1.00 94.38 125 ALA A N 1
ATOM 943 C CA . ALA A 1 125 ? 6.917 -2.333 -21.820 1.00 94.38 125 ALA A CA 1
ATOM 944 C C . ALA A 1 125 ? 8.162 -2.335 -22.729 1.00 94.38 125 ALA A C 1
ATOM 946 O O . ALA A 1 125 ? 8.088 -2.792 -23.869 1.00 94.38 125 ALA A O 1
ATOM 947 N N . ILE A 1 126 ? 9.300 -1.825 -22.242 1.00 94.69 126 ILE A N 1
ATOM 948 C CA . ILE A 1 126 ? 10.573 -1.857 -22.978 1.00 94.69 126 ILE A CA 1
ATOM 949 C C . ILE A 1 126 ? 11.118 -3.286 -23.040 1.00 94.69 126 ILE A C 1
ATOM 951 O O . ILE A 1 126 ? 11.536 -3.721 -24.111 1.00 94.69 126 ILE A O 1
ATOM 955 N N . ASP A 1 127 ? 11.089 -4.011 -21.924 1.00 94.06 127 ASP A N 1
ATOM 956 C CA . ASP A 1 127 ? 11.561 -5.392 -21.833 1.00 94.06 127 ASP A CA 1
ATOM 957 C C . ASP A 1 127 ? 10.781 -6.324 -22.768 1.00 94.06 127 ASP A C 1
ATOM 959 O O . ASP A 1 127 ? 11.377 -7.011 -23.593 1.00 94.06 127 ASP A O 1
ATOM 963 N N . ASP A 1 128 ? 9.448 -6.240 -22.758 1.00 92.00 128 ASP A N 1
ATOM 964 C CA . ASP A 1 128 ? 8.584 -7.047 -23.629 1.00 92.00 128 ASP A CA 1
ATOM 965 C C . ASP A 1 128 ? 8.841 -6.805 -25.125 1.00 92.00 128 ASP A C 1
ATOM 967 O O . ASP A 1 128 ? 8.669 -7.709 -25.946 1.00 92.00 128 ASP A O 1
ATOM 971 N N . ALA A 1 129 ? 9.228 -5.582 -25.500 1.00 95.62 129 ALA A N 1
ATOM 972 C CA . ALA A 1 129 ? 9.430 -5.194 -26.893 1.00 95.62 129 ALA A CA 1
ATOM 973 C C . ALA A 1 129 ? 10.871 -5.398 -27.388 1.00 95.62 129 ALA A C 1
ATOM 975 O O . ALA A 1 129 ? 11.074 -5.683 -28.572 1.00 95.62 129 ALA A O 1
ATOM 976 N N . PHE A 1 130 ? 11.867 -5.221 -26.517 1.00 95.12 130 PHE A N 1
ATOM 977 C CA . PHE A 1 130 ? 13.278 -5.116 -26.909 1.00 95.12 130 PHE A CA 1
ATOM 978 C C . PHE A 1 130 ? 14.243 -5.922 -26.028 1.00 95.12 130 PHE A C 1
ATOM 980 O O . PHE A 1 130 ? 15.380 -6.147 -26.44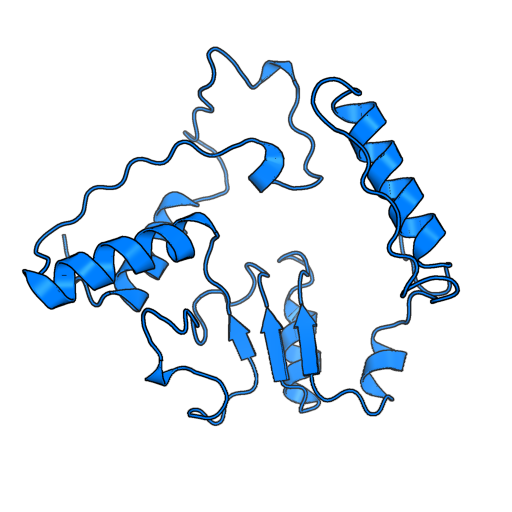8 1.00 95.12 130 PHE A O 1
ATOM 987 N N . GLY A 1 131 ? 13.806 -6.358 -24.846 1.00 92.12 131 GLY A N 1
ATOM 988 C CA . GLY A 1 131 ? 14.647 -6.920 -23.790 1.00 92.12 131 GLY A CA 1
ATOM 989 C C . GLY A 1 131 ? 15.459 -5.858 -23.038 1.00 92.12 131 GLY A C 1
ATOM 990 O O . GLY A 1 131 ? 15.970 -4.900 -23.628 1.00 92.12 131 GLY A O 1
ATOM 991 N N . LEU A 1 132 ? 15.612 -6.031 -21.726 1.00 90.81 132 LEU A N 1
ATOM 992 C CA . LEU A 1 132 ? 16.481 -5.218 -20.871 1.00 90.81 132 LEU A CA 1
ATOM 993 C C . LEU A 1 132 ? 17.757 -5.975 -20.479 1.00 90.81 132 LEU A C 1
ATOM 995 O O . LEU A 1 132 ? 17.722 -7.134 -20.086 1.00 90.81 132 LEU A O 1
ATOM 999 N N . SER A 1 133 ? 18.902 -5.287 -20.538 1.00 88.62 133 SER A N 1
ATOM 1000 C CA . SER A 1 133 ? 20.187 -5.799 -20.030 1.00 88.62 133 SER A CA 1
ATOM 1001 C C . SER A 1 133 ? 20.695 -5.034 -18.810 1.00 88.62 133 SER A C 1
ATOM 1003 O O . SER A 1 133 ? 21.326 -5.613 -17.932 1.00 88.62 133 SER A O 1
ATOM 1005 N N . GLN A 1 134 ? 20.433 -3.727 -18.745 1.00 89.12 134 GLN A N 1
ATOM 1006 C CA . GLN A 1 134 ? 20.810 -2.871 -17.627 1.00 89.12 134 GLN A CA 1
ATOM 1007 C C . GLN A 1 134 ? 19.870 -1.670 -17.542 1.00 89.12 134 GLN A C 1
ATOM 1009 O O . GLN A 1 134 ? 19.456 -1.110 -18.558 1.00 89.12 134 GLN A O 1
ATOM 1014 N N . VAL A 1 135 ? 19.587 -1.230 -16.317 1.00 88.00 135 VAL A N 1
ATOM 1015 C CA . VAL A 1 135 ? 18.752 -0.062 -16.040 1.00 88.00 135 VAL A CA 1
ATOM 1016 C C . VAL A 1 135 ? 19.485 0.876 -15.082 1.00 88.00 135 VAL A C 1
ATOM 1018 O O . VAL A 1 135 ? 19.995 0.449 -14.051 1.00 88.00 135 VAL A O 1
ATOM 1021 N N . ASN A 1 136 ? 19.519 2.168 -15.413 1.00 90.44 136 ASN A N 1
ATOM 1022 C CA . ASN A 1 136 ? 19.998 3.227 -14.525 1.00 90.44 136 ASN A CA 1
ATOM 1023 C C . ASN A 1 136 ? 18.859 4.226 -14.308 1.00 90.44 136 ASN A C 1
ATOM 1025 O O . ASN A 1 136 ? 18.380 4.831 -15.266 1.00 90.44 136 ASN A O 1
ATOM 1029 N N . ILE A 1 137 ? 18.422 4.395 -13.059 1.00 85.81 137 ILE A N 1
ATOM 1030 C CA . ILE A 1 137 ? 17.291 5.260 -12.702 1.00 85.81 137 ILE A CA 1
ATOM 1031 C C . ILE A 1 137 ? 17.788 6.419 -11.839 1.00 85.81 137 ILE A C 1
ATOM 1033 O O . ILE A 1 137 ? 18.502 6.221 -10.859 1.00 85.81 137 ILE A O 1
ATOM 1037 N N . CYS A 1 138 ? 17.357 7.631 -12.181 1.00 86.38 138 CYS A N 1
ATOM 1038 C CA . CYS A 1 138 ? 17.515 8.825 -11.358 1.00 86.38 138 CYS A CA 1
ATOM 1039 C C . CYS A 1 138 ? 16.124 9.386 -11.044 1.00 86.38 138 CYS A C 1
ATOM 1041 O O . CYS A 1 138 ? 15.322 9.590 -11.953 1.00 86.38 138 CYS A O 1
ATOM 1043 N N . THR A 1 139 ? 15.824 9.614 -9.763 1.00 82.38 139 THR A N 1
ATOM 1044 C CA . THR A 1 139 ? 14.487 10.032 -9.313 1.00 82.38 139 THR A CA 1
ATOM 1045 C C . THR A 1 139 ? 14.518 11.451 -8.765 1.00 82.38 139 THR A C 1
ATOM 1047 O O . THR A 1 139 ? 15.399 11.779 -7.973 1.00 82.38 139 THR A O 1
ATOM 1050 N N . PHE A 1 140 ? 13.511 12.250 -9.112 1.00 81.75 140 PHE A N 1
ATOM 1051 C CA . PHE A 1 140 ? 13.274 13.582 -8.555 1.00 81.75 140 PHE A CA 1
ATOM 1052 C C . PHE A 1 140 ? 11.949 13.543 -7.793 1.00 81.75 140 PHE A C 1
ATOM 1054 O O . PHE A 1 140 ? 10.881 13.683 -8.382 1.00 81.75 140 PHE A O 1
ATOM 1061 N N . GLN A 1 141 ? 12.015 13.254 -6.493 1.00 76.25 141 GLN A N 1
ATOM 1062 C CA . GLN A 1 141 ? 10.828 13.011 -5.669 1.00 76.25 141 GLN A CA 1
ATOM 1063 C C . GLN A 1 141 ? 10.353 14.293 -4.979 1.00 76.25 141 GLN A C 1
ATOM 1065 O O . GLN A 1 141 ? 11.158 15.097 -4.511 1.00 76.25 141 GLN A O 1
ATOM 1070 N N . SER A 1 142 ? 9.034 14.474 -4.898 1.00 74.69 142 SER A N 1
ATOM 1071 C CA . SER A 1 142 ? 8.423 15.580 -4.161 1.00 74.69 142 SER A CA 1
ATOM 1072 C C . SER A 1 142 ? 8.486 15.355 -2.647 1.00 74.69 142 SER A C 1
ATOM 1074 O O . SER A 1 142 ? 8.484 14.223 -2.161 1.00 74.69 142 SER A O 1
ATOM 1076 N N . LEU A 1 143 ? 8.452 16.447 -1.877 1.00 69.88 143 LEU A N 1
ATOM 1077 C CA . LEU A 1 143 ? 8.419 16.399 -0.406 1.00 69.88 143 LEU A CA 1
ATOM 1078 C C . LEU A 1 143 ? 7.165 15.706 0.140 1.00 69.88 143 LEU A C 1
ATOM 1080 O O . LEU A 1 143 ? 7.211 15.100 1.208 1.00 69.88 143 LEU A O 1
ATOM 1084 N N . SER A 1 144 ? 6.067 15.747 -0.620 1.00 67.44 144 SER A N 1
ATOM 1085 C CA . SER A 1 144 ? 4.805 15.095 -0.262 1.00 67.44 144 SER A CA 1
ATOM 1086 C C . SER A 1 144 ? 4.934 13.581 -0.064 1.00 67.44 144 SER A C 1
ATOM 1088 O O . SER A 1 144 ? 4.124 13.002 0.654 1.00 67.44 144 SER A O 1
ATOM 1090 N N . GLY A 1 145 ? 5.964 12.934 -0.626 1.00 66.19 145 GLY A N 1
ATOM 1091 C CA . GLY A 1 145 ? 6.197 11.494 -0.475 1.00 66.19 145 GLY A CA 1
ATOM 1092 C C . GLY A 1 145 ? 6.437 11.026 0.968 1.00 66.19 145 GLY A C 1
ATOM 1093 O O . GLY A 1 145 ? 6.298 9.838 1.246 1.00 66.19 145 GLY A O 1
ATOM 1094 N N . ARG A 1 146 ? 6.754 11.936 1.899 1.00 66.19 146 ARG A N 1
ATOM 1095 C CA . ARG A 1 146 ? 6.920 11.625 3.331 1.00 66.19 146 ARG A CA 1
ATOM 1096 C C . ARG A 1 146 ? 5.670 11.847 4.187 1.00 66.19 146 ARG A C 1
ATOM 1098 O O . ARG A 1 146 ? 5.716 11.613 5.392 1.00 66.19 146 ARG A O 1
ATOM 1105 N N . GLY A 1 147 ? 4.555 12.255 3.583 1.00 67.31 147 GLY A N 1
ATOM 1106 C CA . GLY A 1 147 ? 3.300 12.467 4.300 1.00 67.31 147 GLY A CA 1
ATOM 1107 C C . GLY A 1 147 ? 3.388 13.603 5.324 1.00 67.31 147 GLY A C 1
ATOM 1108 O O . GLY A 1 147 ? 3.810 14.715 5.003 1.00 67.31 147 GLY A O 1
ATOM 1109 N N . ASP A 1 148 ? 2.966 13.322 6.556 1.00 60.81 148 ASP A N 1
ATOM 1110 C CA . ASP A 1 148 ? 2.919 14.268 7.676 1.00 60.81 148 ASP A CA 1
ATOM 1111 C C . ASP A 1 148 ? 4.236 14.369 8.458 1.00 60.81 148 ASP A C 1
ATOM 1113 O O . ASP A 1 148 ? 4.318 15.134 9.420 1.00 60.81 148 ASP A O 1
ATOM 1117 N N . ALA A 1 149 ? 5.287 13.656 8.039 1.00 60.56 149 ALA A N 1
ATOM 1118 C CA . ALA A 1 149 ? 6.646 13.900 8.503 1.00 60.56 149 ALA A CA 1
ATOM 1119 C C . ALA A 1 149 ? 7.131 15.234 7.911 1.00 60.56 149 ALA A C 1
ATOM 1121 O O . ALA A 1 149 ? 7.854 15.287 6.917 1.00 60.56 149 ALA A O 1
ATOM 1122 N N . MET A 1 150 ? 6.648 16.320 8.511 1.00 65.56 150 MET A N 1
ATOM 1123 C CA . MET A 1 150 ? 6.932 17.704 8.158 1.00 65.56 150 MET A CA 1
ATOM 1124 C C . MET A 1 150 ? 8.446 17.921 8.110 1.00 65.56 150 MET A C 1
ATOM 1126 O O . MET A 1 150 ? 9.134 17.802 9.126 1.00 65.56 150 MET A O 1
ATOM 1130 N N . TYR A 1 151 ? 8.983 18.224 6.928 1.00 64.94 151 TYR A N 1
ATOM 1131 C CA . TYR A 1 151 ? 10.383 18.616 6.811 1.00 64.94 151 TYR A CA 1
ATOM 1132 C C . TYR A 1 151 ? 10.570 20.060 7.279 1.00 64.94 151 TYR A C 1
ATOM 1134 O O . TYR A 1 151 ? 9.754 20.913 6.921 1.00 64.94 151 TYR A O 1
ATOM 1142 N N . PRO A 1 152 ? 11.663 20.360 8.004 1.00 65.38 152 PRO A N 1
ATOM 1143 C CA . PRO A 1 152 ? 12.093 21.734 8.212 1.00 65.38 152 PRO A CA 1
ATOM 1144 C C . PRO A 1 152 ? 12.191 22.471 6.862 1.00 65.38 152 PRO A C 1
ATOM 1146 O O . PRO A 1 152 ? 12.887 21.979 5.967 1.00 65.38 152 PRO A O 1
ATOM 1149 N N . PRO A 1 153 ? 11.498 23.610 6.678 1.00 60.69 153 PRO A N 1
ATOM 1150 C CA . PRO A 1 153 ? 11.471 24.346 5.409 1.00 60.69 153 PRO A CA 1
ATOM 1151 C C . PRO A 1 153 ? 12.864 24.676 4.846 1.00 60.69 153 PRO A C 1
ATOM 1153 O O . PRO A 1 153 ? 13.071 24.697 3.635 1.00 60.69 153 PRO A O 1
ATOM 1156 N N . GLU A 1 154 ? 13.843 24.881 5.724 1.00 60.41 154 GLU A N 1
ATOM 1157 C CA . GLU A 1 154 ? 15.239 25.195 5.418 1.00 60.41 154 GLU A CA 1
ATOM 1158 C C . GLU A 1 154 ? 16.070 24.025 4.856 1.00 60.41 154 GLU A C 1
ATOM 1160 O O . GLU A 1 154 ? 17.161 24.257 4.330 1.00 60.41 154 GLU A O 1
ATOM 1165 N N . LEU A 1 155 ? 15.582 22.779 4.938 1.00 57.06 155 LEU A N 1
ATOM 1166 C CA . LEU A 1 155 ? 16.274 21.595 4.398 1.00 57.06 155 LEU A CA 1
ATOM 1167 C C . LEU A 1 155 ? 16.190 21.484 2.871 1.00 57.06 155 LEU A C 1
ATOM 1169 O O . LEU A 1 155 ? 16.906 20.680 2.275 1.00 57.06 155 LEU A O 1
ATOM 1173 N N . VAL A 1 156 ? 15.345 22.287 2.227 1.00 54.12 156 VAL A N 1
ATOM 1174 C CA . VAL A 1 156 ? 15.196 22.322 0.770 1.00 54.12 156 VAL A CA 1
ATOM 1175 C C . VAL A 1 156 ? 16.092 23.426 0.216 1.00 54.12 156 VAL A C 1
ATOM 1177 O O . VAL A 1 156 ? 15.646 24.533 -0.078 1.00 54.12 156 VAL A O 1
ATOM 1180 N N . GLN A 1 157 ? 17.388 23.142 0.080 1.00 48.59 157 GLN A N 1
ATOM 1181 C 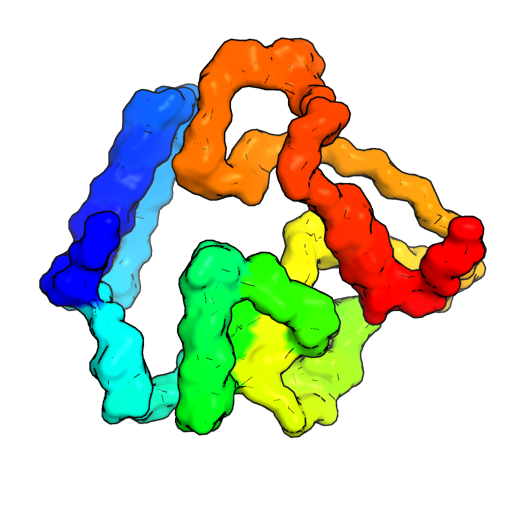CA . GLN A 1 157 ? 18.329 24.064 -0.561 1.00 48.59 157 GLN A CA 1
ATOM 1182 C C . GLN A 1 157 ? 18.502 23.694 -2.036 1.00 48.59 157 GLN A C 1
ATOM 1184 O O . GLN A 1 157 ? 19.013 22.630 -2.371 1.00 48.59 157 GLN A O 1
ATOM 1189 N N . GLY A 1 158 ? 18.056 24.571 -2.940 1.00 46.16 158 GLY A N 1
ATOM 1190 C CA . GLY A 1 158 ? 18.252 24.383 -4.382 1.00 46.16 158 GLY A CA 1
ATOM 1191 C C . GLY A 1 158 ? 17.505 23.187 -4.990 1.00 46.16 158 GLY A C 1
ATOM 1192 O O . GLY A 1 158 ? 17.997 22.605 -5.950 1.00 46.16 158 GLY A O 1
ATOM 1193 N N . ASN A 1 159 ? 16.332 22.823 -4.451 1.00 46.22 159 ASN A N 1
ATOM 1194 C CA . ASN A 1 159 ? 15.476 21.713 -4.913 1.00 46.22 159 ASN A CA 1
ATOM 1195 C C . ASN A 1 159 ? 16.088 20.303 -4.811 1.00 46.22 159 ASN A C 1
ATOM 1197 O O . ASN A 1 159 ? 15.546 19.365 -5.395 1.00 46.22 159 ASN A O 1
ATOM 1201 N N . ILE A 1 160 ? 17.190 20.123 -4.077 1.00 51.62 160 ILE A N 1
ATOM 1202 C CA . ILE A 1 160 ? 17.844 18.821 -3.923 1.00 51.62 160 ILE A CA 1
ATOM 1203 C C . ILE A 1 160 ? 17.942 18.487 -2.440 1.00 51.62 160 ILE A C 1
ATOM 1205 O O . ILE A 1 160 ? 18.521 19.237 -1.659 1.00 51.62 160 ILE A O 1
ATOM 1209 N N . TYR A 1 161 ? 17.398 17.330 -2.067 1.00 57.88 161 TYR A N 1
ATOM 1210 C CA . TYR A 1 161 ? 17.620 16.742 -0.755 1.00 57.88 161 TYR A CA 1
ATOM 1211 C C . TYR A 1 161 ? 18.816 15.781 -0.835 1.00 57.88 161 TYR A C 1
ATOM 1213 O O . TYR A 1 161 ? 18.708 14.732 -1.478 1.00 57.88 161 TYR A O 1
ATOM 1221 N N . PRO A 1 162 ? 19.973 16.104 -0.230 1.00 55.53 162 PRO A N 1
ATOM 1222 C CA . PRO A 1 162 ? 21.080 15.165 -0.161 1.00 55.53 162 PRO A CA 1
ATOM 1223 C C . PRO A 1 162 ? 20.703 14.012 0.778 1.00 55.53 162 PRO A C 1
ATOM 1225 O O . PRO A 1 162 ? 20.721 14.153 1.995 1.00 55.53 162 PRO A O 1
ATOM 1228 N N . VAL A 1 163 ? 20.377 12.850 0.205 1.00 53.75 163 VAL A N 1
ATOM 1229 C CA . VAL A 1 163 ? 20.044 11.618 0.950 1.00 53.75 163 VAL A CA 1
ATOM 1230 C C . VAL A 1 163 ? 21.245 10.972 1.656 1.00 53.75 163 VAL A C 1
ATOM 1232 O O . VAL A 1 163 ? 21.076 9.996 2.393 1.00 53.75 163 VAL A O 1
ATOM 1235 N N . TRP A 1 164 ? 22.453 11.518 1.481 1.00 47.38 164 TRP A N 1
ATOM 1236 C CA . TRP A 1 164 ? 23.659 11.067 2.174 1.00 47.38 164 TRP A CA 1
ATOM 1237 C C . TRP A 1 164 ? 23.430 11.109 3.699 1.00 47.38 164 TRP A C 1
ATOM 1239 O O . TRP A 1 164 ? 23.079 12.149 4.249 1.00 47.38 164 TRP A O 1
ATOM 1249 N N . ASN A 1 165 ? 23.619 9.973 4.383 1.00 45.88 165 ASN A N 1
ATOM 1250 C CA . ASN A 1 165 ? 23.368 9.763 5.823 1.00 45.88 165 ASN A CA 1
ATOM 1251 C C . ASN A 1 165 ? 21.900 9.777 6.291 1.00 45.88 165 ASN A C 1
ATOM 1253 O O . ASN A 1 165 ? 21.640 9.853 7.496 1.00 45.88 165 ASN A O 1
ATOM 1257 N N . THR A 1 166 ? 20.926 9.647 5.391 1.00 51.44 166 THR A N 1
ATOM 1258 C CA . THR A 1 166 ? 19.532 9.426 5.806 1.00 51.44 166 THR A CA 1
ATOM 1259 C C . THR A 1 166 ? 19.307 7.963 6.205 1.00 51.44 166 THR A C 1
ATOM 1261 O O . THR A 1 166 ? 19.945 7.050 5.684 1.00 51.44 166 THR A O 1
ATOM 1264 N N . ARG A 1 167 ? 18.428 7.714 7.188 1.00 50.41 167 ARG A N 1
ATOM 1265 C CA . ARG A 1 167 ? 18.128 6.346 7.664 1.00 50.41 167 ARG A CA 1
ATOM 1266 C C . ARG A 1 167 ? 17.335 5.511 6.650 1.00 50.41 167 ARG A C 1
ATOM 1268 O O . ARG A 1 167 ? 17.323 4.288 6.753 1.00 50.41 167 ARG A O 1
ATOM 1275 N N . GLU A 1 168 ? 16.662 6.157 5.703 1.00 58.53 168 GLU A N 1
ATOM 1276 C CA . GLU A 1 168 ? 15.838 5.499 4.691 1.00 58.53 168 GLU A CA 1
ATOM 1277 C C . GLU A 1 168 ? 16.658 5.183 3.441 1.00 58.53 168 GLU A C 1
ATOM 1279 O O . GLU A 1 168 ? 16.952 6.071 2.648 1.00 58.53 168 GLU A O 1
ATOM 1284 N N . ARG A 1 169 ? 16.964 3.898 3.237 1.00 68.69 169 ARG A N 1
ATOM 1285 C CA . ARG A 1 169 ? 17.589 3.369 2.013 1.00 68.69 169 ARG A CA 1
ATOM 1286 C C . ARG A 1 169 ? 16.560 3.189 0.894 1.00 68.69 169 ARG A C 1
ATOM 1288 O O . ARG A 1 169 ? 16.355 2.084 0.390 1.00 68.69 169 ARG A O 1
ATOM 1295 N N . THR A 1 170 ? 15.837 4.257 0.576 1.00 75.19 170 THR A N 1
ATOM 1296 C CA . THR A 1 170 ? 14.704 4.231 -0.362 1.00 75.19 170 THR A CA 1
ATOM 1297 C C . THR A 1 170 ? 15.131 3.743 -1.745 1.00 75.19 170 THR A C 1
ATOM 1299 O O . THR A 1 170 ? 14.414 2.967 -2.367 1.00 75.19 170 THR A O 1
ATOM 1302 N N . GLU A 1 171 ? 16.325 4.122 -2.189 1.00 79.75 171 GLU A N 1
ATOM 1303 C CA . GLU A 1 171 ? 16.946 3.675 -3.435 1.00 79.75 171 GLU A CA 1
ATOM 1304 C C . GLU A 1 171 ? 17.161 2.158 -3.486 1.00 79.75 171 GLU A C 1
ATOM 1306 O O . GLU A 1 171 ? 16.898 1.542 -4.517 1.00 79.75 171 GLU A O 1
ATOM 1311 N N . VAL A 1 172 ? 17.555 1.538 -2.368 1.00 81.88 172 VAL A N 1
ATOM 1312 C CA . VAL A 1 172 ? 17.735 0.081 -2.284 1.00 81.88 172 VAL A CA 1
ATOM 1313 C C . VAL A 1 172 ? 16.384 -0.625 -2.369 1.00 81.88 172 VAL A C 1
ATOM 1315 O O . VAL A 1 172 ? 16.254 -1.618 -3.079 1.00 81.88 172 VAL A O 1
ATOM 1318 N N . TYR A 1 173 ? 15.359 -0.107 -1.684 1.00 81.38 173 TYR A N 1
ATOM 1319 C CA . TYR A 1 173 ? 14.014 -0.687 -1.751 1.00 81.38 173 TYR A CA 1
ATOM 1320 C C . TYR A 1 173 ? 13.409 -0.573 -3.150 1.00 81.38 173 TYR A C 1
ATOM 1322 O O . TYR A 1 173 ? 12.894 -1.565 -3.657 1.00 81.38 173 TYR A O 1
ATOM 1330 N N . ILE A 1 174 ? 13.532 0.592 -3.796 1.00 88.38 174 ILE A N 1
ATOM 1331 C CA . ILE A 1 174 ? 13.087 0.785 -5.183 1.00 88.38 174 ILE A CA 1
ATOM 1332 C C . ILE A 1 174 ? 13.836 -0.173 -6.113 1.00 88.38 174 ILE A C 1
ATOM 1334 O O . ILE A 1 174 ? 13.202 -0.855 -6.910 1.00 88.38 174 ILE A O 1
ATOM 1338 N N . GLY A 1 175 ? 15.163 -0.277 -5.990 1.00 88.75 175 GLY A N 1
ATOM 1339 C CA . GLY A 1 175 ? 15.964 -1.194 -6.803 1.00 88.75 175 GLY A CA 1
ATOM 1340 C C . GLY A 1 175 ? 15.503 -2.648 -6.676 1.00 88.75 175 GLY A C 1
ATOM 1341 O O . GLY A 1 175 ? 15.254 -3.301 -7.687 1.00 88.75 175 GLY A O 1
ATOM 1342 N N . ASN A 1 176 ? 15.308 -3.128 -5.445 1.00 88.94 176 ASN A N 1
ATOM 1343 C CA . ASN A 1 176 ? 14.844 -4.492 -5.183 1.00 88.94 176 ASN A CA 1
ATOM 1344 C C . ASN A 1 176 ? 13.429 -4.745 -5.722 1.00 88.94 176 ASN A C 1
ATOM 1346 O O . ASN A 1 176 ? 13.172 -5.801 -6.294 1.00 88.94 176 ASN A O 1
ATOM 1350 N N . GLU A 1 177 ? 12.512 -3.791 -5.544 1.00 91.81 177 GLU A N 1
ATOM 1351 C CA . GLU A 1 177 ? 11.147 -3.891 -6.067 1.00 91.81 177 GLU A CA 1
ATOM 1352 C C . GLU A 1 177 ? 11.133 -3.927 -7.597 1.00 91.81 177 GLU A C 1
ATOM 1354 O O . GLU A 1 177 ? 10.407 -4.732 -8.170 1.00 91.81 177 GLU A O 1
ATOM 1359 N N . ILE A 1 178 ? 11.951 -3.103 -8.260 1.00 91.94 178 ILE A N 1
ATOM 1360 C CA . ILE A 1 178 ? 12.088 -3.127 -9.719 1.00 91.94 178 ILE A CA 1
ATOM 1361 C C . ILE A 1 178 ? 12.630 -4.475 -10.185 1.00 91.94 178 ILE A C 1
ATOM 1363 O O . ILE A 1 178 ? 11.996 -5.098 -11.030 1.00 91.94 178 ILE A O 1
ATOM 1367 N N . CYS A 1 179 ? 13.721 -4.975 -9.601 1.00 89.25 179 CYS A N 1
ATOM 1368 C CA . CYS A 1 179 ? 14.266 -6.282 -9.982 1.00 89.25 179 CYS A CA 1
ATOM 1369 C C . CYS A 1 179 ? 13.225 -7.402 -9.816 1.00 89.25 179 CYS A C 1
ATOM 1371 O O . CYS A 1 179 ? 13.091 -8.243 -10.693 1.00 89.25 179 CYS A O 1
ATOM 1373 N N . ALA A 1 180 ? 12.437 -7.373 -8.734 1.00 88.56 180 ALA A N 1
ATOM 1374 C CA . ALA A 1 180 ? 11.385 -8.360 -8.482 1.00 88.56 180 ALA A CA 1
ATOM 1375 C C . ALA A 1 180 ? 10.159 -8.241 -9.410 1.00 88.56 180 ALA A C 1
ATOM 1377 O O . ALA A 1 180 ? 9.373 -9.182 -9.495 1.00 88.56 180 ALA A O 1
ATOM 1378 N N . LEU A 1 181 ? 9.942 -7.086 -10.048 1.00 90.56 181 LEU A N 1
ATOM 1379 C CA . LEU A 1 181 ? 8.791 -6.833 -10.923 1.00 90.56 181 LEU A CA 1
ATOM 1380 C C . LEU A 1 181 ? 9.097 -7.066 -12.404 1.00 90.56 181 LEU A C 1
ATOM 1382 O O . LEU A 1 181 ? 8.197 -7.458 -13.141 1.00 90.56 181 LEU A O 1
ATOM 1386 N N . VAL A 1 182 ? 10.325 -6.783 -12.843 1.00 87.44 182 VAL A N 1
ATOM 1387 C CA . VAL A 1 182 ? 10.729 -6.857 -14.259 1.00 87.44 182 VAL A CA 1
ATOM 1388 C C . VAL A 1 182 ? 11.825 -7.894 -14.530 1.00 87.44 182 VAL A C 1
ATOM 1390 O O . VAL A 1 182 ? 12.431 -7.845 -15.590 1.00 87.44 182 VAL A O 1
ATOM 1393 N N . ASP A 1 183 ? 12.084 -8.813 -13.590 1.00 74.50 183 ASP A N 1
ATOM 1394 C CA . ASP A 1 183 ? 13.035 -9.936 -13.720 1.00 74.50 183 ASP A CA 1
ATOM 1395 C C . ASP A 1 183 ? 14.427 -9.534 -14.256 1.00 74.50 183 ASP A C 1
ATOM 139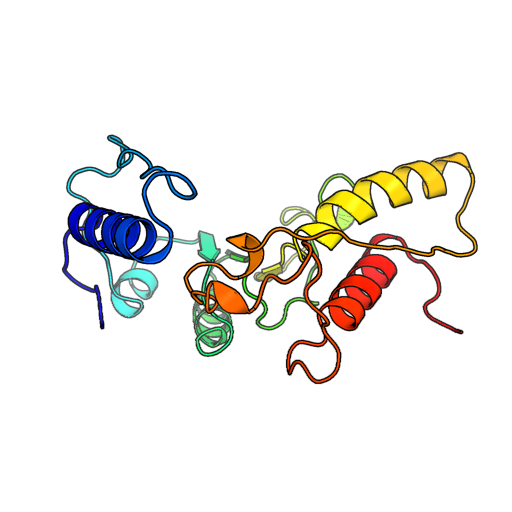7 O O . ASP A 1 183 ? 15.104 -10.290 -14.950 1.00 74.50 183 ASP A O 1
ATOM 1401 N N . VAL A 1 184 ? 14.887 -8.326 -13.915 1.00 61.88 184 VAL A N 1
ATOM 1402 C CA . VAL A 1 184 ? 16.247 -7.880 -14.233 1.00 61.88 184 VAL A CA 1
ATOM 1403 C C . VAL A 1 184 ? 17.182 -8.491 -13.191 1.00 61.88 184 VAL A C 1
ATOM 1405 O O . VAL A 1 184 ? 17.037 -8.206 -12.000 1.00 61.88 184 VAL A O 1
ATOM 1408 N N . ASP A 1 185 ? 18.130 -9.328 -13.625 1.00 54.53 185 ASP A N 1
ATOM 1409 C CA . ASP A 1 185 ? 19.125 -9.944 -12.742 1.00 54.53 185 ASP A CA 1
ATOM 1410 C C . ASP A 1 185 ? 19.845 -8.859 -11.922 1.00 54.53 185 ASP A C 1
ATOM 1412 O O . ASP A 1 185 ? 20.589 -8.029 -12.445 1.00 54.53 185 ASP A O 1
ATOM 1416 N N . GLY A 1 186 ? 19.626 -8.864 -10.604 1.00 49.09 186 GLY A N 1
ATOM 1417 C CA . GLY A 1 186 ? 20.198 -7.890 -9.666 1.00 49.09 186 GLY A CA 1
ATOM 1418 C C . GLY A 1 186 ? 21.701 -8.061 -9.408 1.00 49.09 186 GLY A C 1
ATOM 1419 O O . GLY A 1 186 ? 22.230 -7.475 -8.465 1.00 49.09 186 GLY A O 1
ATOM 1420 N N . SER A 1 187 ? 22.391 -8.895 -10.189 1.00 36.28 187 SER A N 1
ATOM 1421 C CA . SER A 1 187 ? 23.820 -9.161 -10.053 1.00 36.28 187 SER A CA 1
ATOM 1422 C C . SER A 1 187 ? 24.651 -8.141 -10.831 1.00 36.28 187 SER A C 1
ATOM 1424 O O . SER A 1 187 ? 24.859 -8.295 -12.033 1.00 36.28 187 SER A O 1
ATOM 1426 N N . ASN A 1 188 ? 25.171 -7.142 -10.117 1.00 34.88 188 ASN A N 1
ATOM 1427 C CA . ASN A 1 188 ? 26.441 -6.486 -10.438 1.00 34.88 188 ASN A CA 1
ATOM 1428 C C . ASN A 1 188 ? 27.380 -6.597 -9.238 1.00 34.88 188 ASN A C 1
ATOM 1430 O O . ASN A 1 188 ? 26.938 -6.245 -8.120 1.00 34.88 188 ASN A O 1
#

Foldseek 3Di:
DDQAFPQVVVVLVVQLVLVCVQPPPVRGDRDDDDPVSGPPGDHDLVVVLVDPAQEEEEEDEQVVLCSLVVNVVSNHQYEYQYPHVQVPLADQCQQCVCSPPVNDPGRYHHHAQPCLNVVLNVLSVCCVVPRDADDDDDDQDDPCSVPSPRDDPVCCDPSDRDCVPPPDPVVVSSLVSSCVRRVHPPDD

Radius of gyration: 19.33 Å; chains: 1; bounding box: 48×46×47 Å

pLDDT: mean 84.84, std 14.75, range [34.88, 98.0]